Protein AF-A0ABD3FGI0-F1 (afdb_monomer_lite)

Structure (mmCIF, N/CA/C/O backbone):
data_AF-A0ABD3FGI0-F1
#
_entry.id   AF-A0ABD3FGI0-F1
#
loop_
_atom_site.group_PDB
_atom_site.id
_atom_site.type_symbol
_atom_site.label_atom_id
_atom_site.label_alt_id
_atom_site.label_comp_id
_atom_site.label_asym_id
_atom_site.label_entity_id
_atom_site.label_seq_id
_atom_site.pdbx_PDB_ins_code
_atom_site.Cartn_x
_atom_site.Cartn_y
_atom_site.Cartn_z
_atom_site.occupancy
_atom_site.B_iso_or_equiv
_atom_site.auth_seq_id
_atom_site.auth_comp_id
_atom_site.auth_asym_id
_atom_site.auth_atom_id
_atom_site.pdbx_PDB_model_num
ATOM 1 N N . MET A 1 1 ? 52.287 -17.569 -116.907 1.00 49.66 1 MET A N 1
ATOM 2 C CA . MET A 1 1 ? 52.843 -16.664 -117.944 1.00 49.66 1 MET A CA 1
ATOM 3 C C . MET A 1 1 ? 52.564 -15.170 -117.684 1.00 49.66 1 MET A C 1
ATOM 5 O O . MET A 1 1 ? 53.425 -14.360 -117.985 1.00 49.66 1 MET A O 1
ATOM 9 N N . TRP A 1 2 ? 51.460 -14.785 -117.023 1.00 44.62 2 TRP A N 1
ATOM 10 C CA . TRP A 1 2 ? 51.093 -13.375 -116.760 1.00 44.62 2 TRP A CA 1
ATOM 11 C C . TRP A 1 2 ? 51.813 -12.693 -115.567 1.00 44.62 2 TRP A C 1
ATOM 13 O O . TRP A 1 2 ? 51.983 -11.478 -115.550 1.00 44.62 2 TRP A O 1
ATOM 23 N N . SER A 1 3 ? 52.340 -13.458 -114.603 1.00 43.75 3 SER A N 1
ATOM 24 C CA . SER A 1 3 ? 53.062 -12.922 -113.426 1.00 43.75 3 SER A CA 1
ATOM 25 C C . SER A 1 3 ? 54.467 -12.359 -113.745 1.00 43.75 3 SER A C 1
ATOM 27 O O . SER A 1 3 ? 54.930 -11.422 -113.093 1.00 43.75 3 SER A O 1
ATOM 29 N N . ARG A 1 4 ? 55.137 -12.862 -114.799 1.00 45.09 4 ARG A N 1
ATOM 30 C CA . ARG A 1 4 ? 56.431 -12.319 -115.271 1.00 45.09 4 ARG A CA 1
ATOM 31 C C . ARG A 1 4 ? 56.268 -10.999 -116.038 1.00 45.09 4 ARG A C 1
ATOM 33 O O . ARG A 1 4 ? 57.106 -10.117 -115.876 1.00 45.09 4 ARG A O 1
ATOM 40 N N . MET A 1 5 ? 55.176 -10.827 -116.789 1.00 38.50 5 MET A N 1
ATOM 41 C CA . MET A 1 5 ? 54.857 -9.564 -117.472 1.00 38.50 5 MET A CA 1
ATOM 42 C C . MET A 1 5 ? 54.454 -8.455 -116.490 1.00 38.50 5 MET A C 1
ATOM 44 O O . MET A 1 5 ? 54.925 -7.331 -116.629 1.00 38.50 5 MET A O 1
ATOM 48 N N . ALA A 1 6 ? 53.683 -8.766 -115.441 1.00 46.69 6 ALA A N 1
ATOM 49 C CA . ALA A 1 6 ? 53.278 -7.778 -114.437 1.00 46.69 6 ALA A CA 1
ATOM 50 C C . ALA A 1 6 ? 54.461 -7.227 -113.615 1.00 46.69 6 ALA A C 1
ATOM 52 O O . ALA A 1 6 ? 54.538 -6.022 -113.387 1.00 46.69 6 ALA A O 1
ATOM 53 N N . LYS A 1 7 ? 55.435 -8.072 -113.234 1.00 48.38 7 LYS A N 1
ATOM 54 C CA . LYS A 1 7 ? 56.669 -7.610 -112.567 1.00 48.38 7 LYS A CA 1
ATOM 55 C C . LYS A 1 7 ? 57.540 -6.755 -113.490 1.00 48.38 7 LYS A C 1
ATOM 57 O O . LYS A 1 7 ? 58.055 -5.735 -113.044 1.00 48.38 7 LYS A O 1
ATOM 62 N N . HIS A 1 8 ? 57.656 -7.110 -114.772 1.00 42.75 8 HIS A N 1
ATOM 63 C CA . HIS A 1 8 ? 58.380 -6.284 -115.741 1.00 42.75 8 HIS A CA 1
ATOM 64 C C . HIS A 1 8 ? 57.691 -4.931 -115.970 1.00 42.75 8 HIS A C 1
ATOM 66 O O . HIS A 1 8 ? 58.360 -3.904 -115.916 1.00 42.75 8 HIS A O 1
ATOM 72 N N . CYS A 1 9 ? 56.365 -4.896 -116.128 1.00 40.59 9 CYS A N 1
ATOM 73 C CA . CYS A 1 9 ? 55.616 -3.646 -116.274 1.00 40.59 9 CYS A CA 1
ATOM 74 C C . CYS A 1 9 ? 55.633 -2.782 -115.005 1.00 40.59 9 CYS A C 1
ATOM 76 O O . CYS A 1 9 ? 55.700 -1.565 -115.130 1.00 40.59 9 CYS A O 1
ATOM 78 N N . PHE A 1 10 ? 55.617 -3.365 -113.799 1.00 47.41 10 PHE A N 1
ATOM 79 C CA . PHE A 1 10 ? 55.696 -2.608 -112.542 1.00 47.41 10 PHE A CA 1
ATOM 80 C C . PHE A 1 10 ? 57.101 -2.044 -112.300 1.00 47.41 10 PHE A C 1
ATOM 82 O O . PHE A 1 10 ? 57.223 -0.896 -111.895 1.00 47.41 10 PHE A O 1
ATOM 89 N N . ILE A 1 11 ? 58.161 -2.792 -112.631 1.00 52.03 11 ILE A N 1
ATOM 90 C CA . ILE A 1 11 ? 59.548 -2.298 -112.571 1.00 52.03 11 ILE A CA 1
ATOM 91 C C . ILE A 1 11 ? 59.781 -1.200 -113.617 1.00 52.03 11 ILE A C 1
ATOM 93 O O . ILE A 1 11 ? 60.429 -0.203 -113.309 1.00 52.03 11 ILE A O 1
ATOM 97 N N . TRP A 1 12 ? 59.225 -1.332 -114.827 1.00 42.25 12 TRP A N 1
ATOM 98 C CA . TRP A 1 12 ? 59.293 -0.280 -115.845 1.00 42.25 12 TRP A CA 1
ATOM 99 C C . TRP A 1 12 ? 58.439 0.940 -115.489 1.00 42.25 12 TRP A C 1
ATOM 101 O O . TRP A 1 12 ? 58.904 2.055 -115.699 1.00 42.25 12 TRP A O 1
ATOM 111 N N . ARG A 1 13 ? 57.257 0.768 -114.875 1.00 44.34 13 ARG A N 1
ATOM 112 C CA . ARG A 1 13 ? 56.459 1.888 -114.348 1.00 44.34 13 ARG A CA 1
ATOM 113 C C . ARG A 1 13 ? 57.157 2.587 -113.192 1.00 44.34 13 ARG A C 1
ATOM 115 O O . ARG A 1 13 ? 57.237 3.801 -113.251 1.00 44.34 13 ARG A O 1
ATOM 122 N N . LEU A 1 14 ? 57.706 1.861 -112.211 1.00 49.47 14 LEU A N 1
ATOM 123 C CA . LEU A 1 14 ? 58.465 2.465 -111.110 1.00 49.47 14 LEU A CA 1
ATOM 124 C C . LEU A 1 14 ? 59.710 3.182 -111.632 1.00 49.47 14 LEU A C 1
ATOM 126 O O . LEU A 1 14 ? 59.981 4.298 -111.212 1.00 49.47 14 LEU A O 1
ATOM 130 N N . ARG A 1 15 ? 60.457 2.587 -112.571 1.00 50.66 15 ARG A N 1
ATOM 131 C CA . ARG A 1 15 ? 61.616 3.253 -113.180 1.00 50.66 15 ARG A CA 1
ATOM 132 C C . ARG A 1 15 ? 61.193 4.494 -113.956 1.00 50.66 15 ARG A C 1
ATOM 134 O O . ARG A 1 15 ? 61.838 5.518 -113.790 1.00 50.66 15 ARG A O 1
ATOM 141 N N . ALA A 1 16 ? 60.102 4.437 -114.718 1.00 52.25 16 ALA A N 1
ATOM 142 C CA . ALA A 1 16 ? 59.600 5.570 -115.489 1.00 52.25 16 ALA A CA 1
ATOM 143 C C . ALA A 1 16 ? 59.052 6.703 -114.608 1.00 52.25 16 ALA A C 1
ATOM 145 O O . ALA A 1 16 ? 59.376 7.852 -114.873 1.00 52.25 16 ALA A O 1
ATOM 146 N N . THR A 1 17 ? 58.289 6.427 -113.542 1.00 53.62 17 THR A N 1
ATOM 147 C CA . THR A 1 17 ? 57.808 7.482 -112.629 1.00 53.62 17 THR A CA 1
ATOM 148 C C . THR A 1 17 ? 58.920 8.048 -111.758 1.00 53.62 17 THR A C 1
ATOM 150 O O . THR A 1 17 ? 58.949 9.254 -111.537 1.00 53.62 17 THR A O 1
ATOM 153 N N . THR A 1 18 ? 59.875 7.224 -111.318 1.00 54.38 18 THR A N 1
ATOM 154 C CA . THR A 1 18 ? 61.031 7.726 -110.559 1.00 54.38 18 THR A CA 1
ATOM 155 C C . THR A 1 18 ? 61.940 8.571 -111.453 1.00 54.38 18 THR A C 1
ATOM 157 O O . THR A 1 18 ? 62.335 9.652 -111.038 1.00 54.38 18 THR A O 1
ATOM 160 N N . LEU A 1 19 ? 62.197 8.151 -112.702 1.00 54.88 19 LEU A N 1
ATOM 161 C CA . LEU A 1 19 ? 62.928 8.954 -113.694 1.00 54.88 19 LEU A CA 1
ATOM 162 C C . LEU A 1 19 ? 62.173 10.234 -114.058 1.00 54.88 19 LEU A C 1
ATOM 164 O O . LEU A 1 19 ? 62.799 11.277 -114.164 1.00 54.88 19 LEU A O 1
ATOM 168 N N . TYR A 1 20 ? 60.848 10.189 -114.203 1.00 53.47 20 TYR A N 1
ATOM 169 C CA . TYR A 1 20 ? 60.042 11.361 -114.555 1.00 53.47 20 TYR A CA 1
ATOM 170 C C . TYR A 1 20 ? 60.052 12.426 -113.451 1.00 53.47 20 TYR A C 1
ATOM 172 O O . TYR A 1 20 ? 60.269 13.598 -113.735 1.00 53.47 20 TYR A O 1
ATOM 180 N N . VAL A 1 21 ? 59.906 12.026 -112.183 1.00 58.34 21 VAL A N 1
ATOM 181 C CA . VAL A 1 21 ? 60.033 12.948 -111.039 1.00 58.34 21 VAL A CA 1
ATOM 182 C C . VAL A 1 21 ? 61.462 13.499 -110.934 1.00 58.34 21 VAL A C 1
ATOM 184 O O . VAL A 1 21 ? 61.644 14.682 -110.657 1.00 58.34 21 VAL A O 1
ATOM 187 N N . TYR A 1 22 ? 62.472 12.674 -111.225 1.00 57.50 22 TYR A N 1
ATOM 188 C CA . TYR A 1 22 ? 63.879 13.082 -111.249 1.00 57.50 22 TYR A CA 1
ATOM 189 C C . TYR A 1 22 ? 64.158 14.121 -112.349 1.00 57.50 22 TYR A C 1
ATOM 191 O O . TYR A 1 22 ? 64.736 15.170 -112.077 1.00 57.50 22 TYR A O 1
ATOM 199 N N . PHE A 1 23 ? 63.677 13.878 -113.572 1.00 55.03 23 PHE A N 1
ATOM 200 C CA . PHE A 1 23 ? 63.797 14.798 -114.705 1.00 55.03 23 PHE A CA 1
ATOM 201 C C . PHE A 1 23 ? 63.008 16.094 -114.487 1.00 55.03 23 PHE A C 1
ATOM 203 O O . PHE A 1 23 ? 63.536 17.168 -114.763 1.00 55.03 23 PHE A O 1
ATOM 210 N N . SER A 1 24 ? 61.788 16.029 -113.941 1.00 57.25 24 SER A N 1
ATOM 211 C CA . SER A 1 24 ? 61.017 17.233 -113.608 1.00 57.25 24 SER A CA 1
ATOM 212 C C . SER A 1 24 ? 61.714 18.088 -112.552 1.00 57.25 24 SER A C 1
ATOM 214 O O . SER A 1 24 ? 61.773 19.302 -112.726 1.00 57.25 24 SER A O 1
ATOM 216 N N . CYS A 1 25 ? 62.293 17.502 -111.499 1.00 55.97 25 CYS A N 1
ATOM 217 C CA . CYS A 1 25 ? 63.070 18.271 -110.523 1.00 55.97 25 CYS A CA 1
ATOM 218 C C . CYS A 1 25 ? 64.311 18.910 -111.163 1.00 55.97 25 CYS A C 1
ATOM 220 O O . CYS A 1 25 ? 64.548 20.095 -110.967 1.00 55.97 25 CYS A O 1
ATOM 222 N N . LEU A 1 26 ? 65.066 18.179 -111.985 1.00 54.75 26 LEU A N 1
ATOM 223 C CA . LEU A 1 26 ? 66.256 18.724 -112.647 1.00 54.75 26 LEU A CA 1
ATOM 224 C C . LEU A 1 26 ? 65.927 19.905 -113.578 1.00 54.75 26 LEU A C 1
ATOM 226 O O . LEU A 1 26 ? 66.606 20.927 -113.527 1.00 54.75 26 LEU A O 1
ATOM 230 N N . ILE A 1 27 ? 64.850 19.806 -114.364 1.00 58.56 27 ILE A N 1
ATOM 231 C CA . ILE A 1 27 ? 64.400 20.884 -115.262 1.00 58.56 27 ILE A CA 1
ATOM 232 C C . ILE A 1 27 ? 63.911 22.106 -114.469 1.00 58.56 27 ILE A C 1
ATOM 234 O O . ILE A 1 27 ? 64.219 23.239 -114.829 1.00 58.56 27 ILE A O 1
ATOM 238 N N . THR A 1 28 ? 63.186 21.896 -113.366 1.00 55.25 28 THR A N 1
ATOM 239 C CA . THR A 1 28 ? 62.612 22.995 -112.561 1.00 55.25 28 THR A CA 1
ATOM 240 C C . THR A 1 28 ? 63.687 23.829 -111.851 1.00 55.25 28 THR A C 1
ATOM 242 O O . THR A 1 28 ? 63.466 25.001 -111.565 1.00 55.25 28 THR A O 1
ATOM 245 N N . TYR A 1 29 ? 64.868 23.256 -111.609 1.00 51.91 29 TYR A N 1
ATOM 246 C CA . TYR A 1 29 ? 65.989 23.913 -110.928 1.00 51.91 29 TYR A CA 1
ATOM 247 C C . TYR A 1 29 ? 67.151 24.288 -111.868 1.00 51.91 29 TYR A C 1
ATOM 249 O O . TYR A 1 29 ? 68.264 24.531 -111.405 1.00 51.91 29 TYR A O 1
ATOM 257 N N . GLY A 1 30 ? 66.897 24.369 -113.181 1.00 51.66 30 GLY A N 1
ATOM 258 C CA . GLY A 1 30 ? 67.830 24.965 -114.142 1.00 51.66 30 GLY A CA 1
ATOM 259 C C . GLY A 1 30 ? 68.914 24.031 -114.684 1.00 51.66 30 GLY A C 1
ATOM 260 O O . GLY A 1 30 ? 69.912 24.517 -115.213 1.00 51.66 30 GLY A O 1
ATOM 261 N N . ALA A 1 31 ? 68.745 22.707 -114.584 1.00 51.38 31 ALA A N 1
ATOM 262 C CA . ALA A 1 31 ? 69.617 21.784 -115.302 1.00 51.38 31 ALA A CA 1
ATOM 263 C C . ALA A 1 31 ? 69.360 21.906 -116.810 1.00 51.38 31 ALA A C 1
ATOM 265 O O . ALA A 1 31 ? 68.259 21.633 -117.291 1.00 51.38 31 ALA A O 1
ATOM 266 N N . ASP A 1 32 ? 70.385 22.307 -117.555 1.00 47.09 32 ASP A N 1
ATOM 267 C CA . ASP A 1 32 ? 70.320 22.425 -119.006 1.00 47.09 32 ASP A CA 1
ATOM 268 C C . ASP A 1 32 ? 70.359 21.027 -119.647 1.00 47.09 32 ASP A C 1
ATOM 270 O O . ASP A 1 32 ? 71.414 20.435 -119.875 1.00 47.09 32 ASP A O 1
ATOM 274 N N . VAL A 1 33 ? 69.180 20.450 -119.895 1.00 51.62 33 VAL A N 1
ATOM 275 C CA . VAL A 1 33 ? 69.031 19.119 -120.518 1.00 51.62 33 VAL A CA 1
ATOM 276 C C . VAL A 1 33 ? 69.205 19.192 -122.050 1.00 51.62 33 VAL A C 1
ATOM 278 O O . VAL A 1 33 ? 68.863 18.249 -122.758 1.00 51.62 33 VAL A O 1
ATOM 281 N N . THR A 1 34 ? 69.750 20.287 -122.599 1.00 45.72 34 THR A N 1
ATOM 282 C CA . THR A 1 34 ? 69.940 20.458 -124.053 1.00 45.72 34 THR A CA 1
ATOM 283 C C . THR A 1 34 ? 71.362 20.179 -124.560 1.00 45.72 34 THR A C 1
ATOM 285 O O . THR A 1 34 ? 71.670 20.438 -125.724 1.00 45.72 34 THR A O 1
ATOM 288 N N . VAL A 1 35 ? 72.236 19.569 -123.749 1.00 46.94 35 VAL A N 1
ATOM 289 C CA . VAL A 1 35 ? 73.584 19.186 -124.204 1.00 46.94 35 VAL A CA 1
ATOM 290 C C . VAL A 1 35 ? 73.518 17.961 -125.127 1.00 46.94 35 VAL A C 1
ATOM 292 O O . VAL A 1 35 ? 73.264 16.838 -124.693 1.00 46.94 35 VAL A O 1
ATOM 295 N N . ALA A 1 36 ? 73.759 18.190 -126.421 1.00 44.41 36 ALA A N 1
ATOM 296 C CA . ALA A 1 36 ? 73.849 17.158 -127.450 1.00 44.41 36 ALA A CA 1
ATOM 297 C C . ALA A 1 36 ? 74.965 16.136 -127.153 1.00 44.41 36 ALA A C 1
ATOM 299 O O . ALA A 1 36 ? 76.100 16.513 -126.856 1.00 44.41 36 ALA A O 1
ATOM 300 N N . ASP A 1 37 ? 74.634 14.848 -127.294 1.00 43.06 37 ASP A N 1
ATOM 301 C CA . ASP A 1 37 ? 75.518 13.691 -127.117 1.00 43.06 37 ASP A CA 1
ATOM 302 C C . ASP A 1 37 ? 76.744 13.784 -128.042 1.00 43.06 37 ASP A C 1
ATOM 304 O O . ASP A 1 37 ? 76.712 13.440 -129.226 1.00 43.06 37 ASP A O 1
ATOM 308 N N . LYS A 1 38 ? 77.849 14.296 -127.499 1.00 43.78 38 LYS A N 1
ATOM 309 C CA . LYS A 1 38 ? 79.175 14.175 -128.098 1.00 43.78 38 LYS A CA 1
ATOM 310 C C . LYS A 1 38 ? 79.973 13.196 -127.245 1.00 43.78 38 LYS A C 1
ATOM 312 O O . LYS A 1 38 ? 80.533 13.571 -126.222 1.00 43.78 38 LYS A O 1
ATOM 317 N N . LYS A 1 39 ? 80.086 11.963 -127.749 1.00 46.69 39 LYS A N 1
ATOM 318 C CA . LYS A 1 39 ? 80.986 10.890 -127.285 1.00 46.69 39 LYS A CA 1
ATOM 319 C C . LYS A 1 39 ? 80.564 10.136 -126.013 1.00 46.69 39 LYS A C 1
ATOM 321 O O . LYS A 1 39 ? 81.411 9.871 -125.168 1.00 46.69 39 LYS A O 1
ATOM 326 N N . GLY A 1 40 ? 79.309 9.691 -125.912 1.00 52.34 40 GLY A N 1
ATOM 327 C CA . GLY A 1 40 ? 78.952 8.570 -125.024 1.00 52.34 40 GLY A CA 1
ATOM 328 C C . GLY A 1 40 ? 79.028 8.868 -123.522 1.00 52.34 40 GLY A C 1
ATOM 329 O O . GLY A 1 40 ? 79.065 7.941 -122.713 1.00 52.34 40 GLY A O 1
ATOM 330 N N . VAL A 1 41 ? 79.040 10.150 -123.161 1.00 51.22 41 VAL A N 1
ATOM 331 C CA . VAL A 1 41 ? 79.015 10.651 -121.785 1.00 51.22 41 VAL A CA 1
ATOM 332 C C . VAL A 1 41 ? 77.555 10.952 -121.452 1.00 51.22 41 VAL A C 1
ATOM 334 O O . VAL A 1 41 ? 76.931 11.811 -122.075 1.00 51.22 41 VAL A O 1
ATOM 337 N N . ARG A 1 42 ? 76.966 10.198 -120.520 1.00 55.12 42 ARG A N 1
ATOM 338 C CA . ARG A 1 42 ? 75.562 10.377 -120.122 1.00 55.12 42 ARG A CA 1
ATOM 339 C C . ARG A 1 42 ? 75.423 11.729 -119.406 1.00 55.12 42 ARG A C 1
ATOM 341 O O . ARG A 1 42 ? 76.364 12.139 -118.742 1.00 55.12 42 ARG A O 1
ATOM 348 N N . PRO A 1 43 ? 74.268 12.420 -119.438 1.00 53.25 43 PRO A N 1
ATOM 349 C CA . PRO A 1 43 ? 74.080 13.687 -118.710 1.00 53.25 43 PRO A CA 1
ATOM 350 C C . PRO A 1 43 ? 74.449 13.616 -117.214 1.00 53.25 43 PRO A C 1
ATOM 352 O O . PRO A 1 43 ? 74.919 14.590 -116.637 1.00 53.25 43 PRO A O 1
ATOM 355 N N . MET A 1 44 ? 74.317 12.429 -116.611 1.00 53.72 44 MET A N 1
ATOM 356 C CA . MET A 1 44 ? 74.784 12.123 -115.251 1.00 53.72 44 MET A CA 1
ATOM 357 C C . MET A 1 44 ? 76.308 12.233 -115.072 1.00 53.72 44 MET A C 1
ATOM 359 O O . MET A 1 44 ? 76.762 12.567 -113.985 1.00 53.72 44 MET A O 1
ATOM 363 N N . ASP A 1 45 ? 77.087 11.974 -116.121 1.00 54.16 45 ASP A N 1
ATOM 364 C CA . ASP A 1 45 ? 78.552 12.004 -116.125 1.00 54.16 45 ASP A CA 1
ATOM 365 C C . ASP A 1 45 ? 79.101 13.450 -116.256 1.00 54.16 45 ASP A C 1
ATOM 367 O O . ASP A 1 45 ? 80.285 13.684 -116.022 1.00 54.16 45 ASP A O 1
ATOM 371 N N . LEU A 1 46 ? 78.248 14.428 -116.609 1.00 54.88 46 LEU A N 1
ATOM 372 C CA . LEU A 1 46 ? 78.565 15.868 -116.695 1.00 54.88 46 LEU A CA 1
ATOM 373 C C . LEU A 1 46 ? 78.094 16.667 -115.470 1.00 54.88 46 LEU A C 1
ATOM 375 O O . LEU A 1 46 ? 78.573 17.777 -115.225 1.00 54.88 46 LEU A O 1
ATOM 379 N N . MET A 1 47 ? 77.157 16.123 -114.693 1.00 59.16 47 MET A N 1
ATOM 380 C CA . MET A 1 47 ? 76.684 16.756 -113.468 1.00 59.16 47 MET A CA 1
ATOM 381 C C . MET A 1 47 ? 77.730 16.597 -112.367 1.00 59.16 47 MET A C 1
ATOM 383 O O . MET A 1 47 ? 77.865 15.538 -111.756 1.00 59.16 47 MET A O 1
ATOM 387 N N . THR A 1 48 ? 78.471 17.664 -112.069 1.00 62.84 48 THR A N 1
ATOM 388 C CA . THR A 1 48 ? 79.363 17.644 -110.908 1.00 62.84 48 THR A CA 1
ATOM 389 C C . THR A 1 48 ? 78.523 17.651 -109.631 1.00 62.84 48 THR A C 1
ATOM 391 O O . THR A 1 48 ? 77.657 18.509 -109.434 1.00 62.84 48 THR A O 1
ATOM 394 N N . TRP A 1 49 ? 78.775 16.663 -108.764 1.00 63.28 49 TRP A N 1
ATOM 395 C CA . TRP A 1 49 ? 78.069 16.447 -107.495 1.00 63.28 49 TRP A CA 1
ATOM 396 C C . TRP A 1 49 ? 77.871 17.743 -106.704 1.00 63.28 49 TRP A C 1
ATOM 398 O O . TRP A 1 49 ? 76.784 18.001 -106.203 1.00 63.28 49 TRP A O 1
ATOM 408 N N . THR A 1 50 ? 78.901 18.583 -106.643 1.00 69.19 50 THR A N 1
ATOM 409 C CA . THR A 1 50 ? 78.922 19.816 -105.854 1.00 69.19 50 THR A CA 1
ATOM 410 C C . THR A 1 50 ? 78.175 20.992 -106.484 1.00 69.19 50 THR A C 1
ATOM 412 O O . THR A 1 50 ? 77.716 21.847 -105.734 1.00 69.19 50 THR A O 1
ATOM 415 N N . SER A 1 51 ? 78.037 21.061 -107.815 1.00 59.56 51 SER A N 1
ATOM 416 C CA . SER A 1 51 ? 77.468 22.243 -108.489 1.00 59.56 51 SER A CA 1
ATOM 417 C C . SER A 1 51 ? 75.997 22.092 -108.880 1.00 59.56 51 SER A C 1
ATOM 419 O O . SER A 1 51 ? 75.274 23.081 -108.863 1.00 59.56 51 SER A O 1
ATOM 421 N N . VAL A 1 52 ? 75.541 20.871 -109.190 1.00 66.12 52 VAL A N 1
ATOM 422 C CA . VAL A 1 52 ? 74.162 20.631 -109.653 1.00 66.12 52 VAL A CA 1
ATOM 423 C C . VAL A 1 52 ? 73.422 19.659 -108.739 1.00 66.12 52 VAL A C 1
ATOM 425 O O . VAL A 1 52 ? 72.372 19.994 -108.207 1.00 66.12 52 VAL A O 1
ATOM 428 N N . VAL A 1 53 ? 73.964 18.466 -108.475 1.00 65.69 53 VAL A N 1
ATOM 429 C CA . VAL A 1 53 ? 73.217 17.432 -107.728 1.00 65.69 53 VAL A CA 1
ATOM 430 C C . VAL A 1 53 ? 73.019 17.814 -106.256 1.00 65.69 53 VAL A C 1
ATOM 432 O O . VAL A 1 53 ? 71.916 17.694 -105.723 1.00 65.69 53 VAL A O 1
ATOM 435 N N . HIS A 1 54 ? 74.062 18.302 -105.582 1.00 71.06 54 HIS A N 1
ATOM 436 C CA . HIS A 1 54 ? 73.994 18.639 -104.163 1.00 71.06 54 HIS A CA 1
ATOM 437 C C . HIS A 1 54 ? 73.055 19.829 -103.876 1.00 71.06 54 HIS A C 1
ATOM 439 O O . HIS A 1 54 ? 72.150 19.656 -103.057 1.00 71.06 54 HIS A O 1
ATOM 445 N N . PRO A 1 55 ? 73.166 20.996 -104.549 1.00 77.25 55 PRO A N 1
ATOM 446 C CA . PRO A 1 55 ? 72.284 22.135 -104.272 1.00 77.25 55 PRO A CA 1
ATOM 447 C C . PRO A 1 55 ? 70.828 21.887 -104.684 1.00 77.25 55 PRO A C 1
ATOM 449 O O . PRO A 1 55 ? 69.912 22.283 -103.973 1.00 77.25 55 PRO A O 1
ATOM 452 N N . THR A 1 56 ? 70.602 21.210 -105.813 1.00 72.62 56 THR A N 1
ATOM 453 C CA . THR A 1 56 ? 69.257 21.014 -106.371 1.00 72.62 56 THR A CA 1
ATOM 454 C C . THR A 1 56 ? 68.501 19.856 -105.725 1.00 72.62 56 THR A C 1
ATOM 456 O O . THR A 1 56 ? 67.279 19.909 -105.608 1.00 72.62 56 THR A O 1
ATOM 459 N N . MET A 1 57 ? 69.198 18.790 -105.323 1.00 74.31 57 MET A N 1
ATOM 460 C CA . MET A 1 57 ? 68.551 17.580 -104.806 1.00 74.31 57 MET A CA 1
ATOM 461 C C . MET A 1 57 ? 68.850 17.323 -103.337 1.00 74.31 57 MET A C 1
ATOM 463 O O . MET A 1 57 ? 67.927 17.054 -102.571 1.00 74.31 57 MET A O 1
ATOM 467 N N . MET A 1 58 ? 70.119 17.389 -102.927 1.00 79.75 58 MET A N 1
ATOM 468 C CA . MET A 1 58 ? 70.489 17.017 -101.560 1.00 79.75 58 MET A CA 1
ATOM 469 C C . MET A 1 58 ? 70.055 18.061 -100.538 1.00 79.75 58 MET A C 1
ATOM 471 O O . MET A 1 58 ? 69.515 17.665 -99.512 1.00 79.75 58 MET A O 1
ATOM 475 N N . VAL A 1 59 ? 70.215 19.359 -100.821 1.00 81.75 59 VAL A N 1
ATOM 476 C CA . VAL A 1 59 ? 69.822 20.428 -99.884 1.00 81.75 59 VAL A CA 1
ATOM 477 C C . VAL A 1 59 ? 68.311 20.401 -99.584 1.00 81.75 59 VAL A C 1
ATOM 479 O O . VAL A 1 59 ? 67.963 20.267 -98.412 1.00 81.75 59 VAL A O 1
ATOM 482 N N . PRO A 1 60 ? 67.385 20.369 -100.570 1.00 84.62 60 PRO A N 1
ATOM 483 C CA . PRO A 1 60 ? 65.951 20.267 -100.271 1.00 84.62 60 PRO A CA 1
ATOM 484 C C . PRO A 1 60 ? 65.561 18.972 -99.546 1.00 84.62 60 PRO A C 1
ATOM 486 O O . PRO A 1 60 ? 64.622 18.959 -98.749 1.00 84.62 60 PRO A O 1
ATOM 489 N N . LEU A 1 61 ? 66.259 17.862 -99.818 1.00 82.62 61 LEU A N 1
ATOM 490 C CA . LEU A 1 61 ? 66.041 16.606 -99.099 1.00 82.62 61 LEU A CA 1
ATOM 491 C C . LEU A 1 61 ? 66.542 16.689 -97.654 1.00 82.62 61 LEU A C 1
ATOM 493 O O . LEU A 1 61 ? 65.845 16.213 -96.762 1.00 82.62 61 LEU A O 1
ATOM 497 N N . GLN A 1 62 ? 67.700 17.306 -97.412 1.00 87.19 62 GLN A N 1
ATOM 498 C CA . GLN A 1 62 ? 68.240 17.554 -96.074 1.00 87.19 62 GLN A CA 1
ATOM 499 C C . GLN A 1 62 ? 67.314 18.474 -95.270 1.00 87.19 62 GLN A C 1
ATOM 501 O O . GLN A 1 62 ? 66.951 18.118 -94.150 1.00 87.19 62 GLN A O 1
ATOM 506 N N . ASP A 1 63 ? 66.831 19.568 -95.864 1.00 88.88 63 ASP A N 1
ATOM 507 C CA . ASP A 1 63 ? 65.859 20.475 -95.239 1.00 88.88 63 ASP A CA 1
ATOM 508 C C . ASP A 1 63 ? 64.544 19.756 -94.921 1.00 88.88 63 ASP A C 1
ATOM 510 O O . ASP A 1 63 ? 63.983 19.884 -93.831 1.00 88.88 63 ASP A O 1
ATOM 514 N N . LYS A 1 64 ? 64.051 18.926 -95.847 1.00 88.94 64 LYS A N 1
ATOM 515 C CA . LYS A 1 64 ? 62.831 18.142 -95.625 1.00 88.94 64 LYS A CA 1
ATOM 516 C C . LYS A 1 64 ? 63.010 17.097 -94.525 1.00 88.94 64 LYS A C 1
ATOM 518 O O . LYS A 1 64 ? 62.086 16.893 -93.738 1.00 88.94 64 LYS A O 1
ATOM 523 N N . ILE A 1 65 ? 64.171 16.444 -94.452 1.00 91.75 65 ILE A N 1
ATOM 524 C CA . ILE A 1 65 ? 64.511 15.521 -93.362 1.00 91.75 65 ILE A CA 1
ATOM 525 C C . ILE A 1 65 ? 64.549 16.279 -92.032 1.00 91.75 65 ILE A C 1
ATOM 527 O O . ILE A 1 65 ? 63.934 15.817 -91.072 1.00 91.75 65 ILE A O 1
ATOM 531 N N . LEU A 1 66 ? 65.179 17.456 -91.987 1.00 93.44 66 LEU A N 1
ATOM 532 C CA . LEU A 1 66 ? 65.252 18.291 -90.789 1.00 93.44 66 LEU A CA 1
ATOM 533 C C . LEU A 1 66 ? 63.857 18.719 -90.307 1.00 93.44 66 LEU A C 1
ATOM 535 O O . LEU A 1 66 ? 63.527 18.545 -89.135 1.00 93.44 66 LEU A O 1
ATOM 539 N N . HIS A 1 67 ? 62.992 19.200 -91.203 1.00 93.12 67 HIS A N 1
ATOM 540 C CA . HIS A 1 67 ? 61.615 19.566 -90.855 1.00 93.12 67 HIS A CA 1
ATOM 541 C C . HIS A 1 67 ? 60.782 18.373 -90.372 1.00 93.12 67 HIS A C 1
ATOM 543 O O . HIS A 1 67 ? 59.978 18.511 -89.448 1.00 93.12 67 HIS A O 1
ATOM 549 N N . LEU A 1 68 ? 60.960 17.192 -90.973 1.00 93.31 68 LEU A N 1
ATOM 550 C CA . LEU A 1 68 ? 60.291 15.972 -90.515 1.00 93.31 68 LEU A CA 1
ATOM 551 C C . LEU A 1 68 ? 60.781 15.545 -89.128 1.00 93.31 68 LEU A C 1
ATOM 553 O O . LEU A 1 68 ? 59.963 15.142 -88.305 1.00 93.31 68 LEU A O 1
ATOM 557 N N . GLN A 1 69 ? 62.081 15.661 -88.849 1.00 93.25 69 GLN A N 1
ATOM 558 C CA . GLN A 1 69 ? 62.641 15.403 -87.522 1.00 93.25 69 GLN A CA 1
ATOM 559 C C . GLN A 1 69 ? 62.060 16.366 -86.484 1.00 93.25 69 GLN A C 1
ATOM 561 O O . GLN A 1 69 ? 61.493 15.904 -85.500 1.00 93.25 69 GLN A O 1
ATOM 566 N N . GLN A 1 70 ? 62.075 17.675 -86.755 1.00 94.44 70 GLN A N 1
ATOM 567 C CA . GLN A 1 70 ? 61.481 18.687 -85.872 1.00 94.44 70 GLN A CA 1
ATOM 568 C C . GLN A 1 70 ? 59.988 18.433 -85.615 1.00 94.44 70 GLN A C 1
ATOM 570 O O . GLN A 1 70 ? 59.525 18.503 -84.477 1.00 94.44 70 GLN A O 1
ATOM 575 N N . ARG A 1 71 ? 59.220 18.091 -86.658 1.00 94.50 71 ARG A N 1
ATOM 576 C CA . ARG A 1 71 ? 57.795 17.760 -86.518 1.00 94.50 71 ARG A CA 1
ATOM 577 C C . ARG A 1 71 ? 57.578 16.499 -85.681 1.00 94.50 71 ARG A C 1
ATOM 579 O O . ARG A 1 71 ? 56.637 16.465 -84.892 1.00 94.50 71 ARG A O 1
ATOM 586 N N . ASN A 1 72 ? 58.417 15.480 -85.852 1.00 94.56 72 ASN A N 1
ATOM 587 C CA . ASN A 1 72 ? 58.351 14.256 -85.058 1.00 94.56 72 ASN A CA 1
ATOM 588 C C . ASN A 1 72 ? 58.720 14.510 -83.592 1.00 94.56 72 ASN A C 1
ATOM 590 O O . ASN A 1 72 ? 58.056 13.955 -82.722 1.00 94.56 72 ASN A O 1
ATOM 594 N N . GLU A 1 73 ? 59.715 15.355 -83.310 1.00 95.06 73 GLU A N 1
ATOM 595 C CA . GLU A 1 73 ? 60.077 15.772 -81.946 1.00 95.06 73 GLU A CA 1
ATOM 596 C C . GLU A 1 73 ? 58.892 16.470 -81.267 1.00 95.06 73 GLU A C 1
ATOM 598 O O . GLU A 1 73 ? 58.423 16.028 -80.221 1.00 95.06 73 GLU A O 1
ATOM 603 N N . LEU A 1 74 ? 58.298 17.466 -81.935 1.00 96.12 74 LEU A N 1
ATOM 604 C CA . LEU A 1 74 ? 57.122 18.174 -81.425 1.00 96.12 74 LEU A CA 1
ATOM 605 C C . LEU A 1 74 ? 55.925 17.231 -81.226 1.00 96.12 74 LEU A C 1
ATOM 607 O O . LEU A 1 74 ? 55.150 17.370 -80.280 1.00 96.12 74 LEU A O 1
ATOM 611 N N . GLN A 1 75 ? 55.740 16.265 -82.129 1.00 94.81 75 GLN A N 1
ATOM 612 C CA . GLN A 1 75 ? 54.690 15.264 -81.984 1.00 9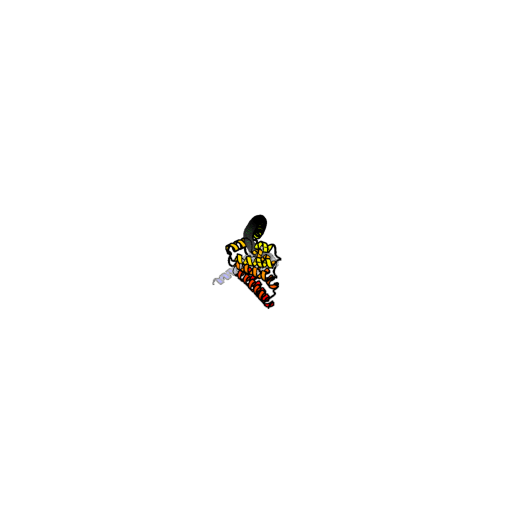4.81 75 GLN A CA 1
ATOM 613 C C . GLN A 1 75 ? 54.958 14.344 -80.788 1.00 94.81 75 GLN A C 1
ATOM 615 O O . GLN A 1 75 ? 54.014 14.047 -80.058 1.00 94.81 75 GLN A O 1
ATOM 620 N N . ARG A 1 76 ? 56.213 13.942 -80.545 1.00 95.12 76 ARG A N 1
ATOM 621 C CA . ARG A 1 76 ? 56.602 13.161 -79.362 1.00 95.12 76 ARG A CA 1
ATOM 622 C C . ARG A 1 76 ? 56.320 13.922 -78.074 1.00 95.12 76 ARG A C 1
ATOM 624 O O . ARG A 1 76 ? 55.667 13.364 -77.195 1.00 95.12 76 ARG A O 1
ATOM 631 N N . GLU A 1 77 ? 56.723 15.188 -77.989 1.00 95.50 77 GLU A N 1
ATOM 632 C CA . GLU A 1 77 ? 56.449 16.049 -76.831 1.00 95.50 77 GLU A CA 1
ATOM 633 C C . GLU A 1 77 ? 54.945 16.156 -76.559 1.00 95.50 77 GLU A C 1
ATOM 635 O O . GLU A 1 77 ? 54.491 15.911 -75.441 1.00 95.50 77 GLU A O 1
ATOM 640 N N . ARG A 1 78 ? 54.143 16.415 -77.602 1.00 95.25 78 ARG A N 1
ATOM 641 C CA . ARG A 1 78 ? 52.677 16.455 -77.486 1.00 95.25 78 ARG A CA 1
ATOM 642 C C . ARG A 1 78 ? 52.098 15.126 -77.014 1.00 95.25 78 ARG A C 1
ATOM 644 O O . ARG A 1 78 ? 51.212 15.126 -76.166 1.00 95.25 78 ARG A O 1
ATOM 651 N N . THR A 1 79 ? 52.580 13.998 -77.537 1.00 95.12 79 THR A N 1
ATOM 652 C CA . THR A 1 79 ? 52.121 12.679 -77.077 1.00 95.12 79 THR A CA 1
ATOM 653 C C . THR A 1 79 ? 52.542 12.383 -75.638 1.00 95.12 79 THR A C 1
ATOM 655 O O . THR A 1 79 ? 51.754 11.789 -74.912 1.00 95.12 79 THR A O 1
ATOM 658 N N . SER A 1 80 ? 53.722 12.835 -75.195 1.00 95.94 80 SER A N 1
ATOM 659 C CA . SER A 1 80 ? 54.156 12.699 -73.796 1.00 95.94 80 SER A CA 1
ATOM 660 C C . SER A 1 80 ? 53.236 13.482 -72.864 1.00 95.94 80 SER A C 1
ATOM 662 O O . SER A 1 80 ? 52.669 12.903 -71.942 1.00 95.94 80 SER A O 1
ATOM 664 N N . ALA A 1 81 ? 52.980 14.757 -73.173 1.00 96.19 81 ALA A N 1
ATOM 665 C CA . ALA A 1 81 ? 52.079 15.599 -72.387 1.00 96.19 81 ALA A CA 1
ATOM 666 C C . ALA A 1 81 ? 50.641 15.047 -72.344 1.00 96.19 81 ALA A C 1
ATOM 668 O O . ALA A 1 81 ? 49.982 15.069 -71.302 1.00 96.19 81 ALA A O 1
ATOM 669 N N . LEU A 1 82 ? 50.141 14.505 -73.463 1.00 96.12 82 LEU A N 1
ATOM 670 C CA . LEU A 1 82 ? 48.842 13.824 -73.499 1.00 96.12 82 LEU A CA 1
ATOM 671 C C . LEU A 1 82 ? 48.826 12.554 -72.635 1.00 96.12 82 LEU A C 1
ATOM 673 O O . LEU A 1 82 ? 47.840 12.298 -71.947 1.00 96.12 82 LEU A O 1
ATOM 677 N N . ASN A 1 83 ? 49.903 11.771 -72.625 1.00 96.31 83 ASN A N 1
ATOM 678 C CA . ASN A 1 83 ? 49.994 10.580 -71.779 1.00 96.31 83 ASN A CA 1
ATOM 679 C C . ASN A 1 83 ? 50.049 10.943 -70.289 1.00 96.31 83 ASN A C 1
ATOM 681 O O . ASN A 1 83 ? 49.361 10.316 -69.486 1.00 96.31 83 ASN A O 1
ATOM 685 N N . GLU A 1 84 ? 50.808 11.976 -69.923 1.00 96.69 84 GLU A N 1
ATOM 686 C CA . GLU A 1 84 ? 50.898 12.480 -68.547 1.00 96.69 84 GLU A CA 1
ATOM 687 C C . GLU A 1 84 ? 49.549 13.010 -68.049 1.00 96.69 84 GLU A C 1
ATOM 689 O O . GLU A 1 84 ? 49.086 12.630 -66.972 1.00 96.69 84 GLU A O 1
ATOM 694 N N . THR A 1 85 ? 48.864 13.828 -68.854 1.00 96.62 85 THR A N 1
ATOM 695 C CA . THR A 1 85 ? 47.517 14.321 -68.516 1.00 96.62 85 THR A CA 1
ATOM 696 C C . THR A 1 85 ? 46.502 13.187 -68.419 1.00 96.62 85 THR A C 1
ATOM 698 O O . THR A 1 85 ? 45.717 13.158 -67.474 1.00 96.62 85 THR A O 1
ATOM 701 N N . THR A 1 86 ? 46.552 12.206 -69.323 1.00 96.69 86 THR A N 1
ATOM 702 C CA . THR A 1 86 ? 45.672 11.029 -69.267 1.00 96.69 86 THR A CA 1
ATOM 703 C C . THR A 1 86 ? 45.920 10.203 -68.003 1.00 96.69 86 THR A C 1
ATOM 705 O O . THR A 1 86 ? 44.968 9.788 -67.341 1.00 96.69 86 THR A O 1
ATOM 708 N N . ALA A 1 87 ? 47.184 9.989 -67.623 1.00 96.56 87 ALA A N 1
ATOM 709 C CA . ALA A 1 87 ? 47.538 9.280 -66.395 1.00 96.56 87 ALA A CA 1
ATOM 710 C C . ALA A 1 87 ? 47.066 10.035 -65.141 1.00 96.56 87 ALA A C 1
ATOM 712 O O . ALA A 1 87 ? 46.513 9.420 -64.229 1.00 96.56 87 ALA A O 1
ATOM 713 N N . SER A 1 88 ? 47.219 11.363 -65.125 1.00 96.81 88 SER A N 1
ATOM 714 C CA . SER A 1 88 ? 46.729 12.229 -64.047 1.00 96.81 88 SER A CA 1
ATOM 715 C C . SER A 1 88 ? 45.204 12.171 -63.912 1.00 96.81 88 SER A C 1
ATOM 717 O O . SER A 1 88 ? 44.689 11.937 -62.820 1.00 96.81 88 SER A O 1
ATOM 719 N N . ILE A 1 89 ? 44.467 12.278 -65.025 1.00 97.00 89 ILE A N 1
ATOM 720 C CA . ILE A 1 89 ? 43.000 12.164 -65.034 1.00 97.00 89 ILE A CA 1
ATOM 721 C C . ILE A 1 89 ? 42.561 10.789 -64.527 1.00 97.00 89 ILE A C 1
ATOM 723 O O . ILE A 1 89 ? 41.673 10.715 -63.683 1.00 97.00 89 ILE A O 1
ATOM 727 N N . LYS A 1 90 ? 43.210 9.708 -64.974 1.00 97.12 90 LYS A N 1
ATOM 728 C CA . LYS A 1 90 ? 42.892 8.345 -64.529 1.00 97.12 90 LYS A CA 1
ATOM 729 C C . LYS A 1 90 ? 43.140 8.149 -63.030 1.00 97.12 90 LYS A C 1
ATOM 731 O O . LYS A 1 90 ? 42.340 7.504 -62.358 1.00 97.12 90 LYS A O 1
ATOM 736 N N . CYS A 1 91 ? 44.226 8.710 -62.499 1.00 96.75 91 CYS A N 1
ATOM 737 C CA . CYS A 1 91 ? 44.503 8.701 -61.062 1.00 96.75 91 CYS A CA 1
ATOM 738 C C . CYS A 1 91 ? 43.418 9.466 -60.287 1.00 96.75 91 CYS A C 1
ATOM 740 O O . CYS A 1 91 ? 42.869 8.960 -59.311 1.00 96.75 91 CYS A O 1
ATOM 742 N N . ASN A 1 92 ? 43.041 10.654 -60.767 1.00 96.50 92 ASN A N 1
ATOM 743 C CA . ASN A 1 92 ? 41.988 11.458 -60.149 1.00 96.50 92 ASN A CA 1
ATOM 744 C C . ASN A 1 92 ? 40.624 10.759 -60.184 1.00 96.50 92 ASN A C 1
ATOM 746 O O . ASN A 1 92 ? 39.912 10.780 -59.186 1.00 96.50 92 ASN A O 1
ATOM 750 N N . GLU A 1 93 ? 40.270 10.101 -61.289 1.00 96.88 93 GLU A N 1
ATOM 751 C CA . GLU A 1 93 ? 39.049 9.298 -61.398 1.00 96.88 93 GLU A CA 1
ATOM 752 C C . GLU A 1 93 ? 39.031 8.169 -60.359 1.00 96.88 93 GLU A C 1
ATOM 754 O O . GLU A 1 93 ? 38.042 7.998 -59.649 1.00 96.88 93 GLU A O 1
ATOM 759 N N . GLN A 1 94 ? 40.140 7.439 -60.205 1.00 96.62 94 GLN A N 1
ATOM 760 C CA . GLN A 1 94 ? 40.259 6.384 -59.194 1.00 96.62 94 GLN A CA 1
ATOM 761 C C . GLN A 1 94 ? 40.128 6.931 -57.768 1.00 96.62 94 GLN A C 1
ATOM 763 O O . GLN A 1 94 ? 39.424 6.337 -56.951 1.00 96.62 94 GLN A O 1
ATOM 768 N N . ASN A 1 95 ? 40.747 8.079 -57.482 1.00 96.56 95 ASN A N 1
ATOM 769 C CA . ASN A 1 95 ? 40.635 8.739 -56.183 1.00 96.56 95 ASN A CA 1
ATOM 770 C C . ASN A 1 95 ? 39.194 9.186 -55.897 1.00 96.56 95 ASN A C 1
ATOM 772 O O . ASN A 1 95 ? 38.692 8.960 -54.798 1.00 96.56 95 ASN A O 1
ATOM 776 N N . LEU A 1 96 ? 38.503 9.760 -56.887 1.00 96.56 96 LEU A N 1
ATOM 777 C CA . LEU A 1 96 ? 37.099 10.158 -56.755 1.00 96.56 96 LEU A CA 1
ATOM 778 C C . LEU A 1 96 ? 36.178 8.953 -56.548 1.00 96.56 96 LEU A C 1
ATOM 780 O O . LEU A 1 96 ? 35.264 9.022 -55.732 1.00 96.56 96 LEU A O 1
ATOM 784 N N . LEU A 1 97 ? 36.421 7.836 -57.239 1.00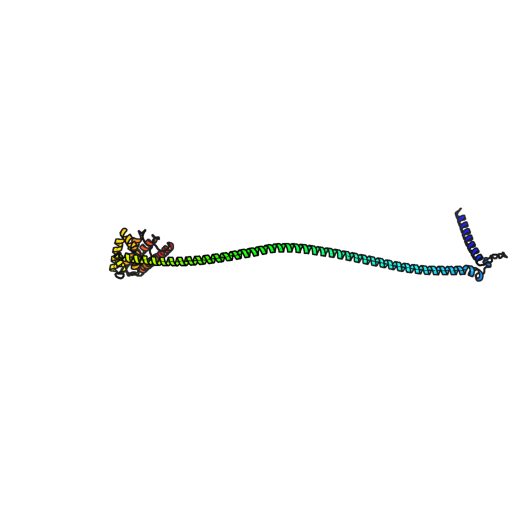 97.19 97 LEU A N 1
ATOM 785 C CA . LEU A 1 97 ? 35.663 6.598 -57.035 1.00 97.19 97 LEU A CA 1
ATOM 786 C C . LEU A 1 97 ? 35.879 6.019 -55.631 1.00 97.19 97 LEU A C 1
ATOM 788 O O . LEU A 1 97 ? 34.918 5.566 -55.007 1.00 97.19 97 LEU A O 1
ATOM 792 N N . ALA A 1 98 ? 37.111 6.057 -55.117 1.00 95.75 98 ALA A N 1
ATOM 793 C CA . ALA A 1 98 ? 37.412 5.630 -53.753 1.00 95.75 98 ALA A CA 1
ATOM 794 C C . ALA A 1 98 ? 36.692 6.511 -52.717 1.00 95.75 98 ALA A C 1
ATOM 796 O O . ALA A 1 98 ? 36.002 5.981 -51.847 1.00 95.75 98 ALA A O 1
ATOM 797 N N . GLN A 1 99 ? 36.764 7.838 -52.871 1.00 97.25 99 GLN A N 1
ATOM 798 C CA . GLN A 1 99 ? 36.059 8.792 -52.006 1.00 97.25 99 GLN A CA 1
ATOM 799 C C . GLN A 1 99 ? 34.537 8.622 -52.071 1.00 97.25 99 GLN A C 1
ATOM 801 O O . GLN A 1 99 ? 33.862 8.649 -51.047 1.00 97.25 99 GLN A O 1
ATOM 806 N N . ALA A 1 100 ? 33.975 8.410 -53.263 1.00 96.38 100 ALA A N 1
ATOM 807 C CA . ALA A 1 100 ? 32.542 8.181 -53.421 1.00 96.38 100 ALA A CA 1
ATOM 808 C C . ALA A 1 100 ? 32.082 6.916 -52.681 1.00 96.38 100 ALA A C 1
ATOM 810 O O . ALA A 1 100 ? 31.005 6.914 -52.083 1.00 96.38 100 ALA A O 1
ATOM 811 N N . LYS A 1 101 ? 32.902 5.856 -52.690 1.00 97.19 101 LYS A N 1
ATOM 812 C CA . LYS A 1 101 ? 32.618 4.617 -51.961 1.00 97.19 101 LYS A CA 1
ATOM 813 C C . LYS A 1 101 ? 32.674 4.820 -50.445 1.00 97.19 101 LYS A C 1
ATOM 815 O O . LYS A 1 101 ? 31.757 4.380 -49.760 1.00 97.19 101 LYS A O 1
ATOM 820 N N . GLU A 1 102 ? 33.690 5.516 -49.942 1.00 96.88 102 GLU A N 1
ATOM 821 C CA . GLU A 1 102 ? 33.815 5.862 -48.517 1.00 96.88 102 GLU A CA 1
ATOM 822 C C . GLU A 1 102 ? 32.599 6.670 -48.038 1.00 96.88 102 GLU A C 1
ATOM 824 O O . GLU A 1 102 ? 31.912 6.273 -47.099 1.00 96.88 102 GLU A O 1
ATOM 829 N N . ILE A 1 103 ? 32.225 7.721 -48.777 1.00 96.81 103 ILE A N 1
ATOM 830 C CA . ILE A 1 103 ? 31.034 8.525 -48.471 1.00 96.81 103 ILE A CA 1
ATOM 831 C C . ILE A 1 103 ? 29.760 7.667 -48.504 1.00 96.81 103 ILE A C 1
ATOM 833 O O . ILE A 1 103 ? 28.853 7.863 -47.694 1.00 96.81 103 ILE A O 1
ATOM 837 N N . GLN A 1 104 ? 29.649 6.717 -49.436 1.00 97.31 104 GLN A N 1
ATOM 838 C CA . GLN A 1 104 ? 28.491 5.826 -49.507 1.00 97.31 104 GLN A CA 1
ATOM 839 C C . GLN A 1 104 ? 28.393 4.908 -48.278 1.00 97.31 104 GLN A C 1
ATOM 841 O O . GLN A 1 104 ? 27.286 4.698 -47.769 1.00 97.31 104 GLN A O 1
ATOM 846 N N . GLU A 1 105 ? 29.520 4.383 -47.801 1.00 97.06 105 GLU A N 1
ATOM 847 C CA . GLU A 1 105 ? 29.601 3.571 -46.584 1.00 97.06 105 GLU A CA 1
ATOM 848 C C . GLU A 1 105 ? 29.233 4.403 -45.345 1.00 97.06 105 GLU A C 1
ATOM 850 O O . GLU A 1 105 ? 28.367 3.990 -44.568 1.00 97.06 105 GLU A O 1
ATOM 855 N N . ASP A 1 106 ? 29.757 5.623 -45.231 1.00 96.44 106 ASP A N 1
ATOM 856 C CA . ASP A 1 106 ? 29.425 6.555 -44.148 1.00 96.44 106 ASP A CA 1
ATOM 857 C C . ASP A 1 106 ? 27.941 6.937 -44.143 1.00 96.44 106 ASP A C 1
ATOM 859 O O . ASP A 1 106 ? 27.280 6.951 -43.099 1.00 96.44 106 ASP A O 1
ATOM 863 N N . VAL A 1 107 ? 27.363 7.204 -45.317 1.00 97.62 107 VAL A N 1
ATOM 864 C CA . VAL A 1 107 ? 25.931 7.501 -45.449 1.00 97.62 107 VAL A CA 1
ATOM 865 C C . VAL A 1 107 ? 25.086 6.292 -45.049 1.00 97.62 107 VAL A C 1
ATOM 867 O O . VAL A 1 107 ? 24.043 6.467 -44.409 1.00 97.62 107 VAL A O 1
ATOM 870 N N . ALA A 1 108 ? 25.506 5.074 -45.399 1.00 96.94 108 ALA A N 1
ATOM 871 C CA . ALA A 1 108 ? 24.824 3.853 -44.984 1.00 96.94 108 ALA A CA 1
ATOM 872 C C . ALA A 1 108 ? 24.889 3.667 -43.458 1.00 96.94 108 ALA A C 1
ATOM 874 O O . ALA A 1 108 ? 23.848 3.442 -42.834 1.00 96.94 108 ALA A O 1
ATOM 875 N N . ALA A 1 109 ? 26.060 3.866 -42.847 1.00 96.69 109 ALA A N 1
ATOM 876 C CA . ALA A 1 109 ? 26.241 3.817 -41.398 1.00 96.69 109 ALA A CA 1
ATOM 877 C C . ALA A 1 109 ? 25.386 4.876 -40.678 1.00 96.69 109 ALA A C 1
ATOM 879 O O . ALA A 1 109 ? 24.647 4.559 -39.746 1.00 96.69 109 ALA A O 1
ATOM 880 N N . ALA A 1 110 ? 25.379 6.120 -41.167 1.00 95.56 110 ALA A N 1
ATOM 881 C CA . ALA A 1 110 ? 24.562 7.198 -40.612 1.00 95.56 110 ALA A CA 1
ATOM 882 C C . ALA A 1 110 ? 23.051 6.952 -40.774 1.00 95.56 110 ALA A C 1
ATOM 884 O O . ALA A 1 110 ? 22.243 7.417 -39.965 1.00 95.56 110 ALA A O 1
ATOM 885 N N . ARG A 1 111 ? 22.620 6.252 -41.832 1.00 97.19 111 ARG A N 1
ATOM 886 C CA . ARG A 1 111 ? 21.218 5.821 -41.990 1.00 97.19 111 ARG A CA 1
ATOM 887 C C . ARG A 1 111 ? 20.860 4.717 -40.999 1.00 97.19 111 ARG A C 1
ATOM 889 O O . ARG A 1 111 ? 19.808 4.820 -40.373 1.00 97.19 111 ARG A O 1
ATOM 896 N N . ALA A 1 112 ? 21.728 3.723 -40.820 1.00 96.94 112 ALA A N 1
ATOM 897 C CA . ALA A 1 112 ? 21.526 2.651 -39.848 1.00 96.94 112 ALA A CA 1
ATOM 898 C C . ALA A 1 112 ? 21.457 3.197 -38.412 1.00 96.94 112 ALA A C 1
ATOM 900 O O . ALA A 1 112 ? 20.516 2.893 -37.684 1.00 96.94 112 ALA A O 1
ATOM 901 N N . PHE A 1 113 ? 22.379 4.091 -38.042 1.00 96.50 113 PHE A N 1
ATOM 902 C CA . PHE A 1 113 ? 22.368 4.756 -36.740 1.00 96.50 113 PHE A CA 1
ATOM 903 C C . PHE A 1 113 ? 21.072 5.544 -36.501 1.00 96.50 113 PHE A C 1
ATOM 905 O O . PHE A 1 113 ? 20.445 5.408 -35.455 1.00 96.50 113 PHE A O 1
ATOM 912 N N . ARG A 1 114 ? 20.618 6.328 -37.489 1.00 97.25 114 ARG A N 1
ATOM 913 C CA . ARG A 1 114 ? 19.345 7.062 -37.382 1.00 97.25 114 ARG A CA 1
ATOM 914 C C . ARG A 1 114 ? 18.142 6.136 -37.215 1.00 97.25 114 ARG A C 1
ATOM 916 O O . ARG A 1 114 ? 17.235 6.474 -36.461 1.00 97.25 114 ARG A O 1
ATOM 923 N N . ALA A 1 115 ? 18.120 4.993 -37.899 1.00 97.12 115 ALA A N 1
ATOM 924 C CA . ALA A 1 115 ? 17.052 4.009 -37.745 1.00 97.12 115 ALA A CA 1
ATOM 925 C C . ALA A 1 115 ? 17.017 3.432 -36.320 1.00 97.12 115 ALA A C 1
ATOM 927 O O . ALA A 1 115 ? 15.946 3.376 -35.720 1.00 97.12 115 ALA A O 1
ATOM 928 N N . GLU A 1 116 ? 18.180 3.092 -35.759 1.00 97.44 116 GLU A N 1
ATOM 929 C CA . GLU A 1 116 ? 18.294 2.603 -34.381 1.00 97.44 116 GLU A CA 1
ATOM 930 C C . GLU A 1 116 ? 17.843 3.660 -33.362 1.00 97.44 116 GLU A C 1
ATOM 932 O O . GLU A 1 116 ? 17.022 3.372 -32.495 1.00 97.44 116 GLU A O 1
ATOM 937 N N . VAL A 1 117 ? 18.297 4.911 -33.500 1.00 97.56 117 VAL A N 1
ATOM 938 C CA . VAL A 1 117 ? 17.877 6.009 -32.611 1.00 97.56 117 VAL A CA 1
ATOM 939 C C . VAL A 1 117 ? 16.365 6.233 -32.678 1.00 97.56 117 VAL A C 1
ATOM 941 O O . VAL A 1 117 ? 15.721 6.384 -31.642 1.00 97.56 117 VAL A O 1
ATOM 944 N N . ASN A 1 118 ? 15.769 6.212 -33.873 1.00 97.50 118 ASN A N 1
ATOM 945 C CA . ASN A 1 118 ? 14.320 6.352 -34.024 1.00 97.50 118 ASN A CA 1
ATOM 946 C C . ASN A 1 118 ? 13.557 5.203 -33.355 1.00 97.50 118 ASN A C 1
ATOM 948 O O . ASN A 1 118 ? 12.525 5.434 -32.725 1.00 97.50 118 ASN A O 1
ATOM 952 N N . GLU A 1 119 ? 14.068 3.977 -33.449 1.00 96.50 119 GLU A N 1
ATOM 953 C CA . GLU A 1 119 ? 13.468 2.826 -32.779 1.00 96.50 119 GLU A CA 1
ATOM 954 C C . GLU A 1 119 ? 13.601 2.927 -31.251 1.00 96.50 119 GLU A C 1
ATOM 956 O O . GLU A 1 119 ? 12.648 2.630 -30.530 1.00 96.50 119 GLU A O 1
ATOM 961 N N . GLN A 1 120 ? 14.726 3.427 -30.734 1.00 95.19 120 GLN A N 1
ATOM 962 C CA . GLN A 1 120 ? 14.890 3.704 -29.303 1.00 95.19 120 GLN A CA 1
ATOM 963 C C . GLN A 1 120 ? 13.935 4.795 -28.809 1.00 95.19 120 GLN A C 1
ATOM 965 O O . GLN A 1 120 ? 13.305 4.628 -27.763 1.00 95.19 120 GLN A O 1
ATOM 970 N N . ILE A 1 121 ? 13.763 5.877 -29.576 1.00 95.75 121 ILE A N 1
ATOM 971 C CA . ILE A 1 121 ? 12.779 6.927 -29.281 1.00 95.75 121 ILE A CA 1
ATOM 972 C C . ILE A 1 121 ? 11.373 6.326 -29.235 1.00 95.75 121 ILE A C 1
ATOM 974 O O . ILE A 1 121 ? 10.642 6.562 -28.275 1.00 95.75 121 ILE A O 1
ATOM 978 N N . ARG A 1 122 ? 11.005 5.502 -30.224 1.00 97.56 122 ARG A N 1
ATOM 979 C CA . ARG A 1 122 ? 9.695 4.843 -30.273 1.00 97.56 122 ARG A CA 1
ATOM 980 C C . ARG A 1 122 ? 9.468 3.945 -29.054 1.00 97.56 122 ARG A C 1
ATOM 982 O O . ARG A 1 122 ? 8.411 4.021 -28.435 1.00 97.56 122 ARG A O 1
ATOM 989 N N . ARG A 1 123 ? 10.452 3.120 -28.674 1.00 95.94 123 ARG A N 1
ATOM 990 C CA . ARG A 1 123 ? 10.375 2.270 -27.469 1.00 95.94 123 ARG A CA 1
ATOM 991 C C . ARG A 1 123 ? 10.207 3.104 -26.200 1.00 95.94 123 ARG A C 1
ATOM 993 O O . ARG A 1 123 ? 9.344 2.794 -25.388 1.00 95.94 123 ARG A O 1
ATOM 1000 N N . SER A 1 124 ? 10.975 4.184 -26.064 1.00 94.81 124 SER A N 1
ATOM 1001 C CA . SER A 1 124 ? 10.861 5.118 -24.939 1.00 94.81 124 SER A CA 1
ATOM 1002 C C . SER A 1 124 ? 9.476 5.772 -24.871 1.00 94.81 124 SER A C 1
ATOM 1004 O O . SER A 1 124 ? 8.876 5.837 -23.804 1.00 94.81 124 SER A O 1
ATOM 1006 N N . GLN A 1 125 ? 8.909 6.185 -26.009 1.00 96.00 125 GLN A N 1
ATOM 1007 C CA . GLN A 1 125 ? 7.555 6.745 -26.072 1.00 96.00 125 GLN A CA 1
ATOM 1008 C C . GLN A 1 125 ? 6.478 5.743 -25.642 1.00 96.00 125 GLN A C 1
ATOM 1010 O O . GLN A 1 125 ? 5.564 6.128 -24.917 1.00 96.00 125 GLN A O 1
ATOM 1015 N N . VAL A 1 126 ? 6.591 4.474 -26.051 1.00 97.25 126 VAL A N 1
ATOM 1016 C CA . VAL A 1 126 ? 5.666 3.411 -25.620 1.00 97.25 126 VAL A CA 1
ATOM 1017 C C . VAL A 1 126 ? 5.738 3.221 -24.107 1.00 97.25 126 VAL A C 1
ATOM 1019 O O . VAL A 1 126 ? 4.710 3.296 -23.443 1.00 97.25 126 VAL A O 1
ATOM 1022 N N . VAL A 1 127 ? 6.945 3.079 -23.553 1.00 95.62 127 VAL A N 1
ATOM 1023 C CA . VAL A 1 127 ? 7.138 2.927 -22.102 1.00 95.62 127 VAL A CA 1
ATOM 1024 C C . VAL A 1 127 ? 6.618 4.149 -21.342 1.00 95.62 127 VAL A C 1
ATOM 1026 O O . VAL A 1 127 ? 5.933 3.999 -20.337 1.00 95.62 127 VAL A O 1
ATOM 1029 N N . ASN A 1 128 ? 6.875 5.366 -21.828 1.00 94.94 128 ASN A N 1
ATOM 1030 C CA . ASN A 1 128 ? 6.356 6.587 -21.208 1.00 94.94 128 ASN A CA 1
ATOM 1031 C C . ASN A 1 128 ? 4.824 6.644 -21.236 1.00 94.94 128 ASN A C 1
ATOM 1033 O O . ASN A 1 128 ? 4.215 7.104 -20.273 1.00 94.94 128 ASN A O 1
ATOM 1037 N N . HIS A 1 129 ? 4.197 6.178 -22.318 1.00 95.12 129 HIS A N 1
ATOM 1038 C CA . HIS A 1 129 ? 2.743 6.103 -22.404 1.00 95.12 129 HIS A CA 1
ATOM 1039 C C . HIS A 1 129 ? 2.177 5.074 -21.416 1.00 95.12 129 HIS A C 1
ATOM 1041 O O . HIS A 1 129 ? 1.260 5.394 -20.663 1.00 95.12 129 HIS A O 1
ATOM 1047 N N . GLU A 1 130 ? 2.763 3.877 -21.354 1.00 95.94 130 GLU A N 1
ATOM 1048 C CA . GLU A 1 130 ? 2.389 2.840 -20.385 1.00 95.94 130 GLU A CA 1
ATOM 1049 C C . GLU A 1 130 ? 2.537 3.345 -18.943 1.00 95.94 130 GLU A C 1
ATOM 1051 O O . GLU A 1 130 ? 1.593 3.250 -18.155 1.00 95.94 130 GLU A O 1
ATOM 1056 N N . LEU A 1 131 ? 3.667 3.981 -18.615 1.00 95.06 131 LEU A N 1
ATOM 1057 C CA . LEU A 1 131 ? 3.893 4.602 -17.310 1.00 95.06 131 LEU A CA 1
ATOM 1058 C C . LEU A 1 131 ? 2.839 5.667 -17.000 1.00 95.06 131 LEU A C 1
ATOM 1060 O O . LEU A 1 131 ? 2.255 5.625 -15.923 1.00 95.06 131 LEU A O 1
ATOM 1064 N N . ALA A 1 132 ? 2.534 6.568 -17.938 1.00 94.19 132 ALA A N 1
ATOM 1065 C CA . ALA A 1 132 ? 1.518 7.599 -17.737 1.00 94.19 132 ALA A CA 1
ATOM 1066 C C . ALA A 1 132 ? 0.133 6.998 -17.444 1.00 94.19 132 ALA A C 1
ATOM 1068 O O . ALA A 1 132 ? -0.537 7.428 -16.505 1.00 94.19 132 ALA A O 1
ATOM 1069 N N . THR A 1 133 ? -0.276 5.966 -18.192 1.00 94.75 133 THR A N 1
ATOM 1070 C CA . THR A 1 133 ? -1.554 5.274 -17.944 1.00 94.75 133 THR A CA 1
ATOM 1071 C C . THR A 1 133 ? -1.575 4.563 -16.590 1.00 94.75 133 THR A C 1
ATOM 1073 O O . THR A 1 133 ? -2.578 4.624 -15.876 1.00 94.75 133 THR A O 1
ATOM 1076 N N . SER A 1 134 ? -0.459 3.943 -16.191 1.00 93.25 134 SER A N 1
ATOM 1077 C CA . SER A 1 134 ? -0.320 3.319 -14.874 1.00 93.25 134 SER A CA 1
ATOM 1078 C C . SER A 1 134 ? -0.382 4.357 -13.755 1.00 93.25 134 SER A C 1
ATOM 1080 O O . SER A 1 134 ? -1.069 4.136 -12.761 1.00 93.25 134 SER A O 1
ATOM 1082 N N . THR A 1 135 ? 0.298 5.495 -13.904 1.00 92.94 135 THR A N 1
ATOM 1083 C CA . THR A 1 135 ? 0.260 6.592 -12.931 1.00 92.94 135 THR A CA 1
ATOM 1084 C C . THR A 1 135 ? -1.155 7.144 -12.780 1.00 92.94 135 THR A C 1
ATOM 1086 O O . THR A 1 135 ? -1.609 7.324 -11.656 1.00 92.94 135 THR A O 1
ATOM 1089 N N . GLU A 1 136 ? -1.894 7.346 -13.875 1.00 94.38 136 GLU A N 1
ATOM 1090 C CA . GLU A 1 136 ? -3.287 7.807 -13.810 1.00 94.38 136 GLU A CA 1
ATOM 1091 C C . GLU A 1 136 ? -4.200 6.798 -13.087 1.00 94.38 136 GLU A C 1
ATOM 1093 O O . GLU A 1 136 ? -5.085 7.182 -12.316 1.00 94.38 136 GLU A O 1
ATOM 1098 N N . ALA A 1 137 ? -3.990 5.498 -13.311 1.00 94.50 137 ALA A N 1
ATOM 1099 C CA . ALA A 1 137 ? -4.742 4.449 -12.631 1.00 94.50 137 ALA A CA 1
ATOM 1100 C C . ALA A 1 137 ? -4.458 4.415 -11.119 1.00 94.50 137 ALA A C 1
ATOM 1102 O O . ALA A 1 137 ? -5.396 4.312 -10.324 1.00 94.50 137 ALA A O 1
ATOM 1103 N N . GLU A 1 138 ? -3.192 4.532 -10.712 1.00 92.88 138 GLU A N 1
ATOM 1104 C CA . GLU A 1 138 ? -2.810 4.593 -9.296 1.00 92.88 138 GLU A CA 1
ATOM 1105 C C . GLU A 1 138 ? -3.293 5.885 -8.620 1.00 92.88 138 GLU A C 1
ATOM 1107 O O . GLU A 1 138 ? -3.799 5.835 -7.501 1.00 92.88 138 GLU A O 1
ATOM 1112 N N . GLU A 1 139 ? -3.261 7.026 -9.312 1.00 94.94 139 GLU A N 1
ATOM 1113 C CA . GLU A 1 139 ? -3.785 8.297 -8.796 1.00 94.94 139 GLU A CA 1
ATOM 1114 C C . GLU A 1 139 ? -5.289 8.200 -8.481 1.00 94.94 139 GLU A C 1
ATOM 1116 O O . GLU A 1 139 ? -5.749 8.640 -7.425 1.00 94.94 139 GLU A O 1
ATOM 1121 N N . LYS A 1 140 ? -6.072 7.531 -9.340 1.00 93.56 140 LYS A N 1
ATOM 1122 C CA . LYS A 1 140 ? -7.498 7.261 -9.071 1.00 93.56 140 LYS A CA 1
ATOM 1123 C C . LYS A 1 140 ? -7.697 6.396 -7.823 1.00 93.56 140 LYS A C 1
ATOM 1125 O O . LYS A 1 140 ? -8.627 6.655 -7.054 1.00 93.56 140 LYS A O 1
ATOM 1130 N N . LYS A 1 141 ? -6.836 5.394 -7.596 1.00 92.75 141 LYS A N 1
ATOM 1131 C CA . LYS A 1 141 ? -6.874 4.561 -6.379 1.00 92.75 141 LYS A CA 1
ATOM 1132 C C . LYS A 1 141 ? -6.529 5.382 -5.138 1.00 92.75 141 LYS A C 1
ATOM 1134 O O . LYS A 1 141 ? -7.250 5.295 -4.148 1.00 92.75 141 LYS A O 1
ATOM 1139 N N . LEU A 1 142 ? -5.494 6.219 -5.196 1.00 93.81 142 LEU A N 1
ATOM 1140 C CA . LEU A 1 142 ? -5.114 7.102 -4.089 1.00 93.81 142 LEU A CA 1
ATOM 1141 C C . LEU A 1 142 ? -6.231 8.086 -3.735 1.00 93.81 142 LEU A C 1
ATOM 1143 O O . LEU A 1 142 ? -6.571 8.223 -2.561 1.00 93.81 142 LEU A O 1
ATOM 1147 N N . GLN A 1 143 ? -6.868 8.705 -4.730 1.00 93.50 143 GLN A N 1
ATOM 1148 C CA . GLN A 1 143 ? -8.020 9.579 -4.498 1.00 93.50 143 GLN A CA 1
ATOM 1149 C C . GLN A 1 143 ? -9.193 8.839 -3.851 1.00 93.50 143 GLN A C 1
ATOM 1151 O O . GLN A 1 143 ? -9.881 9.399 -2.997 1.00 93.50 143 GLN A O 1
ATOM 1156 N N . TRP A 1 144 ? -9.445 7.586 -4.242 1.00 96.50 144 TRP A N 1
ATOM 1157 C CA . TRP A 1 144 ? -10.456 6.761 -3.583 1.00 96.50 144 TRP A CA 1
ATOM 1158 C C . TRP A 1 144 ? -10.098 6.506 -2.114 1.00 96.50 144 TRP A C 1
ATOM 1160 O O . TRP A 1 144 ? -10.933 6.764 -1.249 1.00 96.50 144 TRP A O 1
ATOM 1170 N N . ILE A 1 145 ? -8.853 6.109 -1.822 1.00 93.81 145 ILE A N 1
ATOM 1171 C CA . ILE A 1 145 ? -8.376 5.894 -0.446 1.00 93.81 145 ILE A CA 1
ATOM 1172 C C . ILE A 1 145 ? -8.525 7.174 0.381 1.00 93.81 145 ILE A C 1
ATOM 1174 O O . ILE A 1 145 ? -9.041 7.125 1.490 1.00 93.81 145 ILE A O 1
ATOM 1178 N N . GLN A 1 146 ? -8.130 8.333 -0.149 1.00 93.19 146 GLN A N 1
ATOM 1179 C CA . GLN A 1 146 ? -8.253 9.612 0.558 1.00 93.19 146 GLN A CA 1
ATOM 1180 C C . GLN A 1 146 ? -9.710 9.965 0.884 1.00 93.19 146 GLN A C 1
ATOM 1182 O O . GLN A 1 146 ? -10.001 10.392 2.003 1.00 93.19 146 GLN A O 1
ATOM 1187 N N . ARG A 1 147 ? -10.639 9.758 -0.061 1.00 94.81 147 ARG A N 1
ATOM 1188 C CA . ARG A 1 147 ? -12.078 9.955 0.188 1.00 94.81 147 ARG A CA 1
ATOM 1189 C C . ARG A 1 147 ? -12.595 8.994 1.253 1.00 94.81 147 ARG A C 1
ATOM 1191 O O . ARG A 1 147 ? -13.358 9.409 2.121 1.00 94.81 147 ARG A O 1
ATOM 1198 N N . GLU A 1 148 ? -12.164 7.739 1.208 1.00 94.88 148 GLU A N 1
ATOM 1199 C CA . GLU A 1 148 ? -12.571 6.721 2.172 1.00 94.88 148 GLU A CA 1
ATOM 1200 C C . GLU A 1 148 ? -12.030 7.017 3.576 1.00 94.88 148 GLU A C 1
ATOM 1202 O O . GLU A 1 148 ? -12.768 6.934 4.555 1.00 94.88 148 GLU A O 1
ATOM 1207 N N . VAL A 1 149 ? -10.781 7.476 3.684 1.00 93.62 149 VAL A N 1
ATOM 1208 C CA . VAL A 1 149 ? -10.194 7.950 4.945 1.00 93.62 149 VAL A CA 1
ATOM 1209 C C . VAL A 1 149 ? -10.976 9.143 5.494 1.00 93.62 149 VAL A C 1
ATOM 1211 O O . VAL A 1 149 ? -11.311 9.147 6.676 1.00 93.62 149 VAL A O 1
ATOM 1214 N N . ALA A 1 150 ? -11.330 10.128 4.663 1.00 91.56 150 ALA A N 1
ATOM 1215 C CA . ALA A 1 150 ? -12.148 11.260 5.103 1.00 91.56 150 ALA A CA 1
ATOM 1216 C C . ALA A 1 150 ? -13.543 10.814 5.591 1.00 91.56 150 ALA A C 1
ATOM 1218 O O . ALA A 1 150 ? -14.034 11.296 6.617 1.00 91.56 150 ALA A O 1
ATOM 1219 N N . ARG A 1 151 ? -14.161 9.845 4.899 1.00 94.31 151 ARG A N 1
ATOM 1220 C CA . ARG A 1 151 ? -15.446 9.243 5.287 1.00 94.31 151 ARG A CA 1
ATOM 1221 C C . ARG A 1 151 ? -15.347 8.557 6.650 1.00 94.31 151 ARG A C 1
ATOM 1223 O O . ARG A 1 151 ? -16.168 8.831 7.523 1.00 94.31 151 ARG A O 1
ATOM 1230 N N . LEU A 1 152 ? -14.334 7.712 6.845 1.00 91.00 152 LEU A N 1
ATOM 1231 C CA . LEU A 1 152 ? -14.086 7.012 8.107 1.00 91.00 152 LEU A CA 1
ATOM 1232 C C . LEU A 1 152 ? -13.773 7.983 9.246 1.00 91.00 152 LEU A C 1
ATOM 1234 O O . LEU A 1 152 ? -14.286 7.806 10.344 1.00 91.00 152 LEU A O 1
ATOM 1238 N N . HIS A 1 153 ? -12.997 9.037 8.992 1.00 91.88 153 HIS A N 1
ATOM 1239 C CA . HIS A 1 153 ? -12.704 10.052 10.002 1.00 91.88 153 HIS A CA 1
ATOM 1240 C C . HIS A 1 153 ? -13.974 10.778 10.467 1.00 91.88 153 HIS A C 1
ATOM 1242 O O . HIS A 1 153 ? -14.176 10.972 11.663 1.00 91.88 153 HIS A O 1
ATOM 1248 N N . THR A 1 154 ? -14.877 11.096 9.533 1.00 89.00 154 THR A N 1
ATOM 1249 C CA . THR A 1 154 ? -16.188 11.680 9.861 1.00 89.00 154 THR A CA 1
ATOM 1250 C C . THR A 1 154 ? -17.039 10.712 10.689 1.00 89.00 154 THR A C 1
ATOM 1252 O O . THR A 1 154 ? -17.635 11.124 11.680 1.00 89.00 154 THR A O 1
ATOM 1255 N N . GLN A 1 155 ? -17.061 9.422 10.326 1.00 87.50 155 GLN A N 1
ATOM 1256 C CA . GLN A 1 155 ? -17.778 8.392 11.090 1.00 87.50 155 GLN A CA 1
ATOM 1257 C C . GLN A 1 155 ? -17.204 8.183 12.493 1.00 87.50 155 GLN A C 1
ATOM 1259 O O . GLN A 1 155 ? -17.959 7.984 13.442 1.00 87.50 155 GLN A O 1
ATOM 1264 N N . ASN A 1 156 ? -15.882 8.249 12.641 1.00 86.25 156 ASN A N 1
ATOM 1265 C CA . ASN A 1 156 ? -15.247 8.139 13.946 1.00 86.25 156 ASN A CA 1
ATOM 1266 C C . ASN A 1 156 ? -15.607 9.340 14.825 1.00 86.25 156 ASN A C 1
ATOM 1268 O O . ASN A 1 156 ? -16.001 9.154 15.967 1.00 86.25 156 ASN A O 1
ATOM 1272 N N . GLY A 1 157 ? -15.599 10.553 14.259 1.00 85.19 157 GLY A N 1
ATOM 1273 C CA . GLY A 1 157 ? -16.063 11.748 14.963 1.00 85.19 157 GLY A CA 1
ATOM 1274 C C . GLY A 1 157 ? -17.516 11.641 15.438 1.00 85.19 157 GLY A C 1
ATOM 1275 O O . GLY A 1 157 ? -17.823 12.061 16.549 1.00 85.19 157 GLY A O 1
ATOM 1276 N N . THR A 1 158 ? -18.414 11.039 14.648 1.00 84.00 158 THR A N 1
ATOM 1277 C CA . THR A 1 158 ? -19.796 10.785 15.098 1.00 84.00 158 THR A CA 1
ATOM 1278 C C . THR A 1 158 ? -19.877 9.706 16.177 1.00 84.00 158 THR A C 1
ATOM 1280 O O . THR A 1 158 ? -20.621 9.874 17.138 1.00 84.00 158 THR A O 1
ATOM 1283 N N . ALA A 1 159 ? -19.084 8.636 16.065 1.00 81.69 159 ALA A N 1
ATOM 1284 C CA . ALA A 1 159 ? -19.043 7.572 17.066 1.00 81.69 159 ALA A CA 1
ATOM 1285 C C . ALA A 1 159 ? -18.501 8.076 18.415 1.00 81.69 159 ALA A C 1
ATOM 1287 O O . ALA A 1 159 ? -19.045 7.732 19.460 1.00 81.69 159 ALA A O 1
ATOM 1288 N N . ASP A 1 160 ? -17.490 8.948 18.404 1.00 85.12 160 ASP A N 1
ATOM 1289 C CA . ASP A 1 160 ? -16.941 9.562 19.618 1.00 85.12 160 ASP A CA 1
ATOM 1290 C C . ASP A 1 160 ? -17.998 10.418 20.347 1.00 85.12 160 ASP A C 1
ATOM 1292 O O . ASP A 1 160 ? -18.076 10.405 21.578 1.00 85.12 160 ASP A O 1
ATOM 1296 N N . VAL A 1 161 ? -18.867 11.112 19.599 1.00 85.44 161 VAL A N 1
ATOM 1297 C CA . VAL A 1 161 ? -19.996 11.875 20.164 1.00 85.44 161 VAL A CA 1
ATOM 1298 C C . VAL A 1 161 ? -21.054 10.947 20.771 1.00 85.44 161 VAL A C 1
ATOM 1300 O O . VAL A 1 161 ? -21.550 11.222 21.864 1.00 85.44 161 VAL A O 1
ATOM 1303 N N . GLU A 1 162 ? -21.383 9.836 20.110 1.00 83.81 162 GLU A N 1
ATOM 1304 C CA . GLU A 1 162 ? -22.322 8.837 20.641 1.00 83.81 162 GLU A CA 1
ATOM 1305 C C . GLU A 1 162 ? -21.790 8.169 21.915 1.00 83.81 162 GLU A C 1
ATOM 1307 O O . GLU A 1 162 ? -22.532 8.000 22.884 1.00 83.81 162 GLU A O 1
ATOM 1312 N N . VAL A 1 163 ? -20.494 7.846 21.959 1.00 83.44 163 VAL A N 1
ATOM 1313 C CA . VAL A 1 163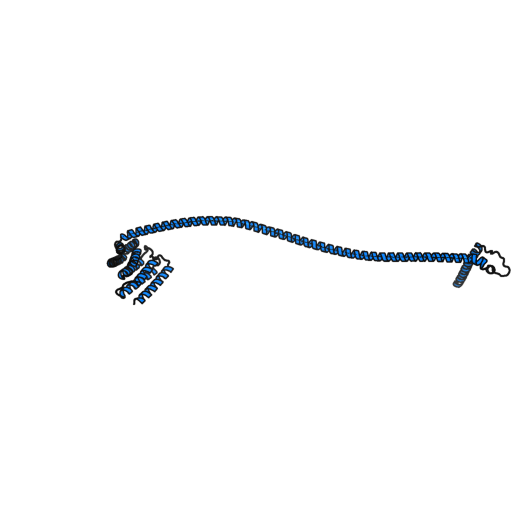 ? -19.841 7.301 23.158 1.00 83.44 163 VAL A CA 1
ATOM 1314 C C . VAL A 1 163 ? -19.886 8.309 24.304 1.00 83.44 163 VAL A C 1
ATOM 1316 O O . VAL A 1 163 ? -20.235 7.930 25.421 1.00 83.44 163 VAL A O 1
ATOM 1319 N N . ALA A 1 164 ? -19.597 9.588 24.050 1.00 85.88 164 ALA A N 1
ATOM 1320 C CA . ALA A 1 164 ? -19.696 10.629 25.072 1.00 85.88 164 ALA A CA 1
ATOM 1321 C C . ALA A 1 164 ? -21.128 10.760 25.627 1.00 85.88 164 ALA A C 1
ATOM 1323 O O . ALA A 1 164 ? -21.312 10.839 26.842 1.00 85.88 164 ALA A O 1
ATOM 1324 N N . HIS A 1 165 ? -22.141 10.703 24.757 1.00 87.31 165 HIS A N 1
ATOM 1325 C CA . HIS A 1 165 ? -23.547 10.710 25.166 1.00 87.31 165 HIS A CA 1
ATOM 1326 C C . HIS A 1 165 ? -23.907 9.486 26.023 1.00 87.31 165 HIS A C 1
ATOM 1328 O O . HIS A 1 165 ? -24.534 9.623 27.072 1.00 87.31 165 HIS A O 1
ATOM 1334 N N . LEU A 1 166 ? -23.478 8.287 25.618 1.00 81.38 166 LEU A N 1
ATOM 1335 C CA . LEU A 1 166 ? -23.712 7.061 26.385 1.00 81.38 166 LEU A CA 1
ATOM 1336 C C . LEU A 1 166 ? -23.006 7.081 27.742 1.00 81.38 166 LEU A C 1
ATOM 1338 O O . LEU A 1 166 ? -23.566 6.579 28.717 1.00 81.38 166 LEU A O 1
ATOM 1342 N N . ILE A 1 167 ? -21.805 7.657 27.835 1.00 87.88 167 ILE A N 1
ATOM 1343 C CA . ILE A 1 167 ? -21.113 7.852 29.115 1.00 87.88 167 ILE A CA 1
ATOM 1344 C C . ILE A 1 167 ? -21.954 8.755 30.020 1.00 87.88 167 ILE A C 1
ATOM 1346 O O . ILE A 1 167 ? -22.227 8.374 31.157 1.00 87.88 167 ILE A O 1
ATOM 1350 N N . GLU A 1 168 ? -22.445 9.887 29.509 1.00 90.50 168 GLU A N 1
ATOM 1351 C CA . GLU A 1 168 ? -23.296 10.800 30.280 1.00 90.50 168 GLU A CA 1
ATOM 1352 C C . GLU A 1 168 ? -24.595 10.117 30.753 1.00 90.50 168 GLU A C 1
ATOM 1354 O O . GLU A 1 168 ? -24.991 10.237 31.917 1.00 90.50 168 GLU A O 1
ATOM 1359 N N . GLU A 1 169 ? -25.257 9.345 29.888 1.00 87.69 169 GLU A N 1
ATOM 1360 C CA . GLU A 1 169 ? -26.437 8.561 30.270 1.00 87.69 169 GLU A CA 1
ATOM 1361 C C . GLU A 1 169 ? -26.109 7.488 31.314 1.00 87.69 169 GLU A C 1
ATOM 1363 O O . GLU A 1 169 ? -26.861 7.305 32.276 1.00 87.69 169 GLU A O 1
ATOM 1368 N N . THR A 1 170 ? -24.970 6.811 31.170 1.00 86.25 170 THR A N 1
ATOM 1369 C CA . THR A 1 170 ? -24.510 5.789 32.117 1.00 86.25 170 THR A CA 1
ATOM 1370 C C . THR A 1 170 ? -24.237 6.401 33.488 1.00 86.25 170 THR A C 1
ATOM 1372 O O . THR A 1 170 ? -24.653 5.837 34.502 1.00 86.25 170 THR A O 1
ATOM 1375 N N . GLU A 1 171 ? -23.612 7.578 33.545 1.00 88.75 171 GLU A N 1
ATOM 1376 C CA . GLU A 1 171 ? -23.389 8.325 34.786 1.00 88.75 171 GLU A CA 1
ATOM 1377 C C . GLU A 1 171 ? -24.711 8.730 35.451 1.00 88.75 171 GLU A C 1
ATOM 1379 O O . GLU A 1 171 ? -24.883 8.540 36.660 1.00 88.75 171 GLU A O 1
ATOM 1384 N N . ARG A 1 172 ? -25.698 9.200 34.674 1.00 89.38 172 ARG A N 1
ATOM 1385 C CA . ARG A 1 172 ? -27.044 9.512 35.190 1.00 89.38 172 ARG A CA 1
ATOM 1386 C C . ARG A 1 172 ? -27.740 8.276 35.762 1.00 89.38 172 ARG A C 1
ATOM 1388 O O . ARG A 1 172 ? -28.338 8.350 36.839 1.00 89.38 172 ARG A O 1
ATOM 1395 N N . VAL A 1 173 ? -27.652 7.133 35.079 1.00 88.44 173 VAL A N 1
ATOM 1396 C CA . VAL A 1 173 ? -28.218 5.861 35.558 1.00 88.44 173 VAL A CA 1
ATOM 1397 C C . VAL A 1 173 ? -27.494 5.378 36.814 1.00 88.44 173 VAL A C 1
ATOM 1399 O O . VAL A 1 173 ? -28.147 4.937 37.764 1.00 88.44 173 VAL A O 1
ATOM 1402 N N . ALA A 1 174 ? -26.167 5.500 36.870 1.00 87.81 174 ALA A N 1
ATOM 1403 C CA . ALA A 1 174 ? -25.380 5.157 38.049 1.00 87.81 174 ALA A CA 1
ATOM 1404 C C . ALA A 1 174 ? -25.781 6.015 39.261 1.00 87.81 174 ALA A C 1
ATOM 1406 O O . ALA A 1 174 ? -26.022 5.470 40.342 1.00 87.81 174 ALA A O 1
ATOM 1407 N N . ALA A 1 175 ? -25.951 7.328 39.072 1.00 88.25 175 ALA A N 1
ATOM 1408 C CA . ALA A 1 175 ? -26.429 8.239 40.109 1.00 88.25 175 ALA A CA 1
ATOM 1409 C C . ALA A 1 175 ? -27.852 7.882 40.581 1.00 88.25 175 ALA A C 1
ATOM 1411 O O . ALA A 1 175 ? -28.100 7.767 41.783 1.00 88.25 175 ALA A O 1
ATOM 1412 N N . ALA A 1 176 ? -28.782 7.618 39.657 1.00 86.31 176 ALA A N 1
ATOM 1413 C CA . ALA A 1 176 ? -30.142 7.191 39.997 1.00 86.31 176 ALA A CA 1
ATOM 1414 C C . ALA A 1 176 ? -30.159 5.851 40.757 1.00 86.31 176 ALA A C 1
ATOM 1416 O O . ALA A 1 176 ? -30.903 5.683 41.728 1.00 86.31 176 ALA A O 1
ATOM 1417 N N . SER A 1 177 ? -29.303 4.907 40.357 1.00 85.38 177 SER A N 1
ATOM 1418 C CA . SER A 1 177 ? -29.124 3.621 41.033 1.00 85.38 177 SER A CA 1
ATOM 1419 C C . SER A 1 177 ? -28.589 3.794 42.457 1.00 85.38 177 SER A C 1
ATOM 1421 O O . SER A 1 177 ? -29.083 3.139 43.377 1.00 85.38 177 SER A O 1
ATOM 1423 N N . ALA A 1 178 ? -27.624 4.694 42.670 1.00 87.44 178 ALA A N 1
ATOM 1424 C CA . ALA A 1 178 ? -27.104 5.009 43.999 1.00 87.44 178 ALA A CA 1
ATOM 1425 C C . ALA A 1 178 ? -28.204 5.563 44.923 1.00 87.44 178 ALA A C 1
ATOM 1427 O O . ALA A 1 178 ? -28.395 5.040 46.021 1.00 87.44 178 ALA A O 1
ATOM 1428 N N . VAL A 1 179 ? -29.004 6.520 44.440 1.00 90.12 179 VAL A N 1
ATOM 1429 C CA . VAL A 1 179 ? -30.143 7.086 45.189 1.00 90.12 179 VAL A CA 1
ATOM 1430 C C . VAL A 1 179 ? -31.184 6.014 45.530 1.00 90.12 179 VAL A C 1
ATOM 1432 O O . VAL A 1 179 ? -31.730 5.989 46.635 1.00 90.12 179 VAL A O 1
ATOM 1435 N N . LEU A 1 180 ? -31.480 5.103 44.598 1.00 86.44 180 LEU A N 1
ATOM 1436 C CA . LEU A 1 180 ? -32.412 4.002 44.853 1.00 86.44 180 LEU A CA 1
ATOM 1437 C C . LEU A 1 180 ? -31.872 3.014 45.892 1.00 86.44 180 LEU A C 1
ATOM 1439 O O . LEU A 1 180 ? -32.638 2.569 46.749 1.00 86.44 180 LEU A O 1
ATOM 1443 N N . ARG A 1 181 ? -30.572 2.693 45.860 1.00 86.44 181 ARG A N 1
ATOM 1444 C CA . ARG A 1 181 ? -29.939 1.845 46.884 1.00 86.44 181 ARG A CA 1
ATOM 1445 C C . ARG A 1 181 ? -30.005 2.487 48.264 1.00 86.44 181 ARG A C 1
ATOM 1447 O O . ARG A 1 181 ? -30.355 1.798 49.218 1.00 86.44 181 ARG A O 1
ATOM 1454 N N . GLU A 1 182 ? -29.738 3.785 48.368 1.00 89.69 182 GLU A N 1
ATOM 1455 C CA . GLU A 1 182 ? -29.835 4.524 49.630 1.00 89.69 182 GLU A CA 1
ATOM 1456 C C . GLU A 1 182 ? -31.270 4.499 50.182 1.00 89.69 182 GLU A C 1
ATOM 1458 O O . GLU A 1 182 ? -31.499 4.117 51.332 1.00 89.69 182 GLU A O 1
ATOM 1463 N N . LYS A 1 183 ? -32.270 4.789 49.337 1.00 88.56 183 LYS A N 1
ATOM 1464 C CA . LYS A 1 183 ? -33.690 4.689 49.720 1.00 88.56 183 LYS A CA 1
ATOM 1465 C C . LYS A 1 183 ? -34.072 3.282 50.175 1.00 88.56 183 LYS A C 1
ATOM 1467 O O . LYS A 1 183 ? -34.810 3.129 51.149 1.00 88.56 183 LYS A O 1
ATOM 1472 N N . TYR A 1 184 ? -33.576 2.255 49.490 1.00 86.06 184 TYR A N 1
ATOM 1473 C CA . TYR A 1 184 ? -33.819 0.865 49.861 1.00 86.06 184 TYR A CA 1
ATOM 1474 C C . TYR A 1 184 ? -33.191 0.509 51.215 1.00 86.06 184 TYR A C 1
ATOM 1476 O O . TYR A 1 184 ? -33.850 -0.113 52.048 1.00 86.06 184 TYR A O 1
ATOM 1484 N N . GLN A 1 185 ? -31.954 0.942 51.476 1.00 84.38 185 GLN A N 1
ATOM 1485 C CA . GLN A 1 185 ? 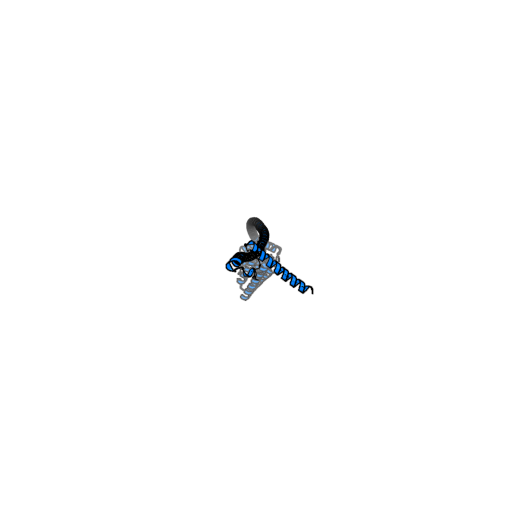-31.287 0.738 52.765 1.00 84.38 185 GLN A CA 1
ATOM 1486 C C . GLN A 1 185 ? -32.052 1.407 53.913 1.00 84.38 185 GLN A C 1
ATOM 1488 O O . GLN A 1 185 ? -32.321 0.756 54.924 1.00 84.38 185 GLN A O 1
ATOM 1493 N N . LEU A 1 186 ? -32.488 2.658 53.735 1.00 84.06 186 LEU A N 1
ATOM 1494 C CA . LEU A 1 186 ? -33.320 3.364 54.716 1.00 84.06 186 LEU A CA 1
ATOM 1495 C C . LEU A 1 186 ? -34.644 2.632 54.974 1.00 84.06 186 LEU A C 1
ATOM 1497 O O . LEU A 1 186 ? -35.073 2.481 56.121 1.00 84.06 186 LEU A O 1
ATOM 1501 N N . GLN A 1 187 ? -35.281 2.115 53.920 1.00 84.62 187 GLN A N 1
ATOM 1502 C CA . GLN A 1 187 ? -36.502 1.327 54.066 1.00 84.62 187 GLN A CA 1
ATOM 1503 C C . GLN A 1 187 ? -36.254 0.029 54.845 1.00 84.62 187 GLN A C 1
ATOM 1505 O O . GLN A 1 187 ? -37.078 -0.343 55.683 1.00 84.62 187 GLN A O 1
ATOM 1510 N N . GLN A 1 188 ? -35.138 -0.660 54.593 1.00 76.94 188 GLN A N 1
ATOM 1511 C CA . GLN A 1 188 ? -34.781 -1.867 55.337 1.00 76.94 188 GLN A CA 1
ATOM 1512 C C . GLN A 1 188 ? -34.545 -1.557 56.815 1.00 76.94 188 GLN A C 1
ATOM 1514 O O . GLN A 1 188 ? -35.138 -2.214 57.668 1.00 76.94 188 GLN A O 1
ATOM 1519 N N . GLN A 1 189 ? -33.792 -0.502 57.135 1.00 75.25 189 GLN A N 1
ATOM 1520 C CA . GLN A 1 189 ? -33.596 -0.051 58.519 1.00 75.25 189 GLN A CA 1
ATOM 1521 C C . GLN A 1 189 ? -34.932 0.237 59.226 1.00 75.25 189 GLN A C 1
ATOM 1523 O O . GLN A 1 189 ? -35.146 -0.212 60.354 1.00 75.25 189 GLN A O 1
ATOM 1528 N N . GLY A 1 190 ? -35.878 0.895 58.545 1.00 75.75 190 GLY A N 1
ATOM 1529 C CA . GLY A 1 190 ? -37.230 1.123 59.067 1.00 75.75 190 GLY A CA 1
ATOM 1530 C C . GLY A 1 190 ? -38.033 -0.166 59.291 1.00 75.75 190 GLY A C 1
ATOM 1531 O O . GLY A 1 190 ? -38.766 -0.292 60.269 1.00 75.75 190 GLY A O 1
ATOM 1532 N N . ARG A 1 191 ? -37.881 -1.173 58.424 1.00 74.00 191 ARG A N 1
ATOM 1533 C CA . ARG A 1 191 ? -38.511 -2.490 58.627 1.00 74.00 191 ARG A CA 1
ATOM 1534 C C . ARG A 1 191 ? -37.893 -3.237 59.806 1.00 74.00 191 ARG A C 1
ATOM 1536 O O . ARG A 1 191 ? -38.631 -3.859 60.570 1.00 74.00 191 ARG A O 1
ATOM 1543 N N . HIS A 1 192 ? -36.573 -3.166 59.971 1.00 69.25 192 HIS A N 1
ATOM 1544 C CA . HIS A 1 192 ? -35.875 -3.771 61.103 1.00 69.25 192 HIS A CA 1
ATOM 1545 C C . HIS A 1 192 ? -36.298 -3.136 62.435 1.00 69.25 192 HIS A C 1
ATOM 1547 O O . HIS A 1 192 ? -36.578 -3.871 63.381 1.00 69.25 192 HIS A O 1
ATOM 1553 N N . SER A 1 193 ? -36.461 -1.809 62.507 1.00 69.88 193 SER A N 1
ATOM 1554 C CA . SER A 1 193 ? -36.909 -1.135 63.737 1.00 69.88 193 SER A CA 1
ATOM 1555 C C . SER A 1 193 ? -38.349 -1.498 64.129 1.00 69.88 193 SER A C 1
ATOM 1557 O O . SER A 1 193 ? -38.619 -1.795 65.295 1.00 69.88 193 SER A O 1
ATOM 1559 N N . VAL A 1 194 ? -39.270 -1.580 63.161 1.00 70.50 194 VAL A N 1
ATOM 1560 C CA . VAL A 1 194 ? -40.659 -2.020 63.399 1.00 70.50 194 VAL A CA 1
ATOM 1561 C C . VAL A 1 194 ? -40.716 -3.492 63.815 1.00 70.50 194 VAL A C 1
ATOM 1563 O O . VAL A 1 194 ? -41.493 -3.860 64.700 1.00 70.50 194 VAL A O 1
ATOM 1566 N N . ALA A 1 195 ? -39.896 -4.349 63.202 1.00 59.97 195 ALA A N 1
ATOM 1567 C CA . ALA A 1 195 ? -39.808 -5.755 63.577 1.00 59.97 195 ALA A CA 1
ATOM 1568 C C . ALA A 1 195 ? -39.251 -5.930 65.001 1.00 59.97 195 ALA A C 1
ATOM 1570 O O . ALA A 1 195 ? -39.824 -6.689 65.782 1.00 59.97 195 ALA A O 1
ATOM 1571 N N . ALA A 1 196 ? -38.214 -5.172 65.374 1.00 57.97 196 ALA A N 1
ATOM 1572 C CA . ALA A 1 196 ? -37.668 -5.157 66.730 1.00 57.97 196 ALA A CA 1
ATOM 1573 C C . ALA A 1 196 ? -38.718 -4.719 67.769 1.00 57.97 196 ALA A C 1
ATOM 1575 O O . ALA A 1 196 ? -38.897 -5.394 68.781 1.00 57.97 196 ALA A O 1
ATOM 1576 N N . GLN A 1 197 ? -39.496 -3.664 67.492 1.00 59.06 197 GLN A N 1
ATOM 1577 C CA . GLN A 1 197 ? -40.585 -3.218 68.377 1.00 59.06 197 GLN A CA 1
ATOM 1578 C C . GLN A 1 197 ? -41.712 -4.251 68.523 1.00 59.06 197 GLN A C 1
ATOM 1580 O O . GLN A 1 197 ? -42.300 -4.392 69.595 1.00 59.06 197 GLN A O 1
ATOM 1585 N N . ARG A 1 198 ? -42.034 -4.990 67.457 1.00 55.62 198 ARG A N 1
ATOM 1586 C CA . ARG A 1 198 ? -43.046 -6.055 67.507 1.00 55.62 198 ARG A CA 1
ATOM 1587 C C . ARG A 1 198 ? -42.548 -7.291 68.250 1.00 55.62 198 ARG A C 1
ATOM 1589 O O . ARG A 1 198 ? -43.332 -7.890 68.978 1.00 55.62 198 ARG A O 1
ATOM 1596 N N . ALA A 1 199 ? -41.270 -7.638 68.124 1.00 50.47 199 ALA A N 1
ATOM 1597 C CA . ALA A 1 199 ? -40.657 -8.740 68.861 1.00 50.47 199 ALA A CA 1
ATOM 1598 C C . ALA A 1 199 ? -40.711 -8.534 70.388 1.00 50.47 199 ALA A C 1
ATOM 1600 O O . ALA A 1 199 ? -40.918 -9.496 71.121 1.00 50.47 199 ALA A O 1
ATOM 1601 N N . VAL A 1 200 ? -40.643 -7.283 70.865 1.00 50.47 200 VAL A N 1
ATOM 1602 C CA . VAL A 1 200 ? -40.833 -6.922 72.288 1.00 50.47 200 VAL A CA 1
ATOM 1603 C C . VAL A 1 200 ? -42.242 -7.266 72.806 1.00 50.47 200 VAL A C 1
ATOM 1605 O O . VAL A 1 200 ? -42.410 -7.485 74.000 1.00 50.47 200 VAL A O 1
ATOM 1608 N N . ARG A 1 201 ? -43.260 -7.387 71.935 1.00 54.50 201 ARG A N 1
ATOM 1609 C CA . ARG A 1 201 ? -44.616 -7.825 72.332 1.00 54.50 201 ARG A CA 1
ATOM 1610 C C . ARG A 1 201 ? -44.747 -9.339 72.520 1.00 54.50 201 ARG A C 1
ATOM 1612 O O . ARG A 1 201 ? -45.742 -9.786 73.080 1.00 54.50 201 ARG A O 1
ATOM 1619 N N . CYS A 1 202 ? -43.779 -10.134 72.063 1.00 65.62 202 CYS A N 1
ATOM 1620 C CA . CYS A 1 202 ? -43.692 -11.539 72.436 1.00 65.62 202 CYS A CA 1
ATOM 1621 C C . CYS A 1 202 ? -42.856 -11.626 73.713 1.00 65.62 202 CYS A C 1
ATOM 1623 O O . CYS A 1 202 ? -41.631 -11.605 73.643 1.00 65.62 202 CYS A O 1
ATOM 1625 N N . GLU A 1 203 ? -43.514 -11.711 74.871 1.00 67.75 203 GLU A N 1
ATOM 1626 C CA . GLU A 1 203 ? -42.858 -11.684 76.189 1.00 67.75 203 GLU A CA 1
ATOM 1627 C C . GLU A 1 203 ? -41.676 -12.658 76.273 1.00 67.75 203 GLU A C 1
ATOM 1629 O O . GLU A 1 203 ? -40.626 -12.300 76.782 1.00 67.75 203 GLU A O 1
ATOM 1634 N N . MET A 1 204 ? -41.781 -13.848 75.678 1.00 68.25 204 MET A N 1
ATOM 1635 C CA . MET A 1 204 ? -40.685 -14.821 75.653 1.00 68.25 204 MET A CA 1
ATOM 1636 C C . MET A 1 204 ? -39.451 -14.341 74.865 1.00 68.25 204 MET A C 1
ATOM 1638 O O . MET A 1 204 ? -38.338 -14.538 75.338 1.00 68.25 204 MET A O 1
ATOM 1642 N N . ILE A 1 205 ? -39.618 -13.677 73.713 1.00 71.25 205 ILE A N 1
ATOM 1643 C CA . ILE A 1 205 ? -38.504 -13.075 72.949 1.00 71.25 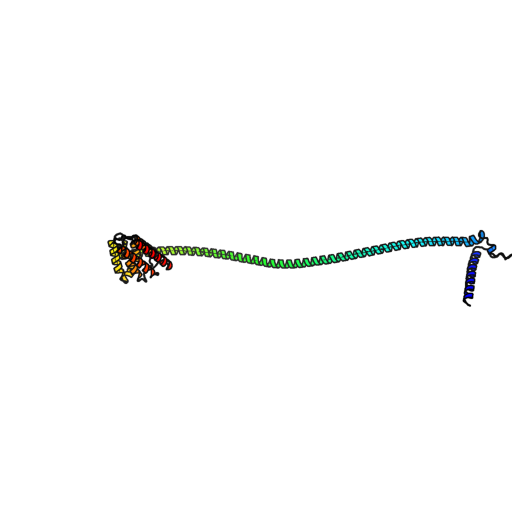205 ILE A CA 1
ATOM 1644 C C . ILE A 1 205 ? -37.986 -11.816 73.664 1.00 71.25 205 ILE A C 1
ATOM 1646 O O . ILE A 1 205 ? -36.781 -11.568 73.699 1.00 71.25 205 ILE A O 1
ATOM 1650 N N . GLY A 1 206 ? -38.884 -11.045 74.285 1.00 71.00 206 GLY A N 1
ATOM 1651 C CA . GLY A 1 206 ? -38.529 -9.913 75.139 1.00 71.00 206 GLY A CA 1
ATOM 1652 C C . GLY A 1 206 ? -37.633 -10.329 76.306 1.00 71.00 206 GLY A C 1
ATOM 1653 O O . GLY A 1 206 ? -36.619 -9.684 76.550 1.00 71.00 206 GLY A O 1
ATOM 1654 N N . MET A 1 207 ? -37.939 -11.450 76.961 1.00 73.75 207 MET A N 1
ATOM 1655 C CA . MET A 1 207 ? -37.147 -11.996 78.068 1.00 73.75 207 MET A CA 1
ATOM 1656 C C . MET A 1 207 ? -35.755 -12.456 77.619 1.00 73.75 207 MET A C 1
ATOM 1658 O O . MET A 1 207 ? -34.790 -12.219 78.344 1.00 73.75 207 MET A O 1
ATOM 1662 N N . LEU A 1 208 ? -35.633 -13.029 76.413 1.00 74.38 208 LEU A N 1
ATOM 1663 C CA . LEU A 1 208 ? -34.333 -13.376 75.825 1.00 74.38 208 LEU A CA 1
ATOM 1664 C C . LEU A 1 208 ? -33.459 -12.133 75.578 1.00 74.38 208 LEU A C 1
ATOM 1666 O O . LEU A 1 208 ? -32.259 -12.169 75.828 1.00 74.38 208 LEU A O 1
ATOM 1670 N N . ARG A 1 209 ? -34.054 -11.021 75.131 1.00 73.88 209 ARG A N 1
ATOM 1671 C CA . ARG A 1 209 ? -33.320 -9.787 74.793 1.00 73.88 209 ARG A CA 1
ATOM 1672 C C . ARG A 1 209 ? -33.044 -8.866 75.983 1.00 73.88 209 ARG A C 1
ATOM 1674 O O . ARG A 1 209 ? -32.024 -8.188 75.999 1.00 73.88 209 ARG A O 1
ATOM 1681 N N . GLN A 1 210 ? -33.951 -8.799 76.958 1.00 77.06 210 GLN A N 1
ATOM 1682 C CA . GLN A 1 210 ? -33.850 -7.875 78.099 1.00 77.06 210 GLN A CA 1
ATOM 1683 C C . GLN A 1 210 ? -32.967 -8.407 79.230 1.00 77.06 210 GLN A C 1
ATOM 1685 O O . GLN A 1 210 ? -32.392 -7.616 79.974 1.00 77.06 210 GLN A O 1
ATOM 1690 N N . PHE A 1 211 ? -32.833 -9.731 79.356 1.00 77.12 211 PHE A N 1
ATOM 1691 C CA . PHE A 1 211 ? -32.060 -10.364 80.428 1.00 77.12 211 PHE A CA 1
ATOM 1692 C C . PHE A 1 211 ? -30.981 -11.310 79.882 1.00 77.12 211 PHE A C 1
ATOM 1694 O O . PHE A 1 211 ? -30.974 -12.499 80.219 1.00 77.12 211 PHE A O 1
ATOM 1701 N N . PRO A 1 212 ? -30.046 -10.813 79.053 1.00 72.88 212 PRO A N 1
ATOM 1702 C CA . PRO A 1 212 ? -29.055 -11.646 78.371 1.00 72.88 212 PRO A CA 1
ATOM 1703 C C . PRO A 1 212 ? -28.080 -12.339 79.331 1.00 72.88 212 PRO A C 1
ATOM 1705 O O . PRO A 1 212 ? -27.560 -13.399 79.021 1.00 72.88 212 PRO A O 1
ATOM 1708 N N . SER A 1 213 ? -27.869 -11.793 80.532 1.00 75.19 213 SER A N 1
ATOM 1709 C CA . SER A 1 213 ? -26.931 -12.341 81.524 1.00 75.19 213 SER A CA 1
ATOM 1710 C C . SER A 1 213 ? -27.562 -13.333 82.515 1.00 75.19 213 SER A C 1
ATOM 1712 O O . SER A 1 213 ? -26.857 -13.866 83.366 1.00 75.19 213 SER A O 1
ATOM 1714 N N . ASN A 1 214 ? -28.879 -13.576 82.456 1.00 81.56 214 ASN A N 1
ATOM 1715 C CA . ASN A 1 214 ? -29.578 -14.443 83.412 1.00 81.56 214 ASN A CA 1
ATOM 1716 C C . ASN A 1 214 ? -29.832 -15.839 82.825 1.00 81.56 214 ASN A C 1
ATOM 1718 O O . ASN A 1 214 ? -30.872 -16.098 82.222 1.00 81.56 214 ASN A O 1
ATOM 1722 N N . GLU A 1 215 ? -28.891 -16.756 83.038 1.00 76.81 215 GLU A N 1
ATOM 1723 C CA . GLU A 1 215 ? -28.913 -18.107 82.463 1.00 76.81 215 GLU A CA 1
ATOM 1724 C C . GLU A 1 215 ? -30.167 -18.920 82.821 1.00 76.81 215 GLU A C 1
ATOM 1726 O O . GLU A 1 215 ? -30.753 -19.579 81.957 1.00 76.81 215 GLU A O 1
ATOM 1731 N N . ALA A 1 216 ? -30.607 -18.875 84.081 1.00 80.38 216 ALA A N 1
ATOM 1732 C CA . ALA A 1 216 ? -31.781 -19.622 84.528 1.00 80.38 216 ALA A CA 1
ATOM 1733 C C . ALA A 1 216 ? -33.049 -19.143 83.804 1.00 80.38 216 ALA A C 1
ATOM 1735 O O . ALA A 1 216 ? -33.902 -19.948 83.417 1.00 80.38 216 ALA A O 1
ATOM 1736 N N . LEU A 1 217 ? -33.146 -17.829 83.580 1.00 81.38 217 LEU A N 1
ATOM 1737 C CA . LEU A 1 217 ? -34.249 -17.211 82.860 1.00 81.38 217 LEU A CA 1
ATOM 1738 C C . LEU A 1 217 ? -34.186 -17.508 81.359 1.00 81.38 217 LEU A C 1
ATOM 1740 O O . LEU A 1 217 ? -35.202 -17.899 80.790 1.00 81.38 217 LEU A O 1
ATOM 1744 N N . GLN A 1 218 ? -33.001 -17.409 80.750 1.00 82.44 218 GLN A N 1
ATOM 1745 C CA . GLN A 1 218 ? -32.747 -17.751 79.345 1.00 82.44 218 GLN A CA 1
ATOM 1746 C C . GLN A 1 218 ? -33.099 -19.213 79.060 1.00 82.44 218 GLN A C 1
ATOM 1748 O O . GLN A 1 218 ? -33.886 -19.508 78.165 1.00 82.44 218 GLN A O 1
ATOM 1753 N N . THR A 1 219 ? -32.617 -20.140 79.890 1.00 81.31 219 THR A N 1
ATOM 1754 C CA . THR A 1 219 ? -32.892 -21.578 79.754 1.00 81.31 219 THR A CA 1
ATOM 1755 C C . THR A 1 219 ? -34.386 -21.877 79.887 1.00 81.31 219 THR A C 1
ATOM 1757 O O . THR A 1 219 ? -34.944 -22.662 79.117 1.00 81.31 219 THR A O 1
ATOM 1760 N N . ARG A 1 220 ? -35.075 -21.243 80.845 1.00 81.75 220 ARG A N 1
ATOM 1761 C CA . ARG A 1 220 ? -36.519 -21.431 81.041 1.00 81.75 220 ARG A CA 1
ATOM 1762 C C . ARG A 1 220 ? -37.338 -20.816 79.904 1.00 81.75 220 ARG A C 1
ATOM 1764 O O . ARG A 1 220 ? -38.307 -21.439 79.469 1.00 81.75 220 ARG A O 1
ATOM 1771 N N . ALA A 1 221 ? -36.933 -19.652 79.399 1.00 83.19 221 ALA A N 1
ATOM 1772 C CA . ALA A 1 221 ? -37.549 -18.995 78.251 1.00 83.19 221 ALA A CA 1
ATOM 1773 C C . ALA A 1 221 ? -37.359 -19.811 76.965 1.00 83.19 221 ALA A C 1
ATOM 1775 O O . ALA A 1 221 ? -38.335 -20.038 76.256 1.00 83.19 221 ALA A O 1
ATOM 1776 N N . LEU A 1 222 ? -36.158 -20.338 76.703 1.00 85.25 222 LEU A N 1
ATOM 1777 C CA . LEU A 1 222 ? -35.873 -21.202 75.553 1.00 85.25 222 LEU A CA 1
ATOM 1778 C C . LEU A 1 222 ? -36.650 -22.520 75.613 1.00 85.25 222 LEU A C 1
ATOM 1780 O O . LEU A 1 222 ? -37.235 -22.928 74.614 1.00 85.25 222 LEU A O 1
ATOM 1784 N N . ARG A 1 223 ? -36.754 -23.163 76.784 1.00 83.44 223 ARG A N 1
ATOM 1785 C CA . ARG A 1 223 ? -37.597 -24.364 76.943 1.00 83.44 223 ARG A CA 1
ATOM 1786 C C . ARG A 1 223 ? -39.073 -24.067 76.676 1.00 83.44 223 ARG A C 1
ATOM 1788 O O . ARG A 1 223 ? -39.733 -24.837 75.980 1.00 83.44 223 ARG A O 1
ATOM 1795 N N . ALA A 1 224 ? -39.591 -22.954 77.199 1.00 81.81 224 ALA A N 1
ATOM 1796 C CA . ALA A 1 224 ? -40.964 -22.528 76.937 1.00 81.81 224 ALA A CA 1
ATOM 1797 C C . ALA A 1 224 ? -41.182 -22.217 75.446 1.00 81.81 224 ALA A C 1
ATOM 1799 O O . ALA A 1 224 ? -42.157 -22.684 74.857 1.00 81.81 224 ALA A O 1
ATOM 1800 N N . LEU A 1 225 ? -40.240 -21.512 74.813 1.00 84.88 225 LEU A N 1
ATOM 1801 C CA . LEU A 1 225 ? -40.262 -21.210 73.382 1.00 84.88 225 LEU A CA 1
ATOM 1802 C C . LEU A 1 225 ? -40.232 -22.472 72.532 1.00 84.88 225 LEU A C 1
ATOM 1804 O O . LEU A 1 225 ? -41.027 -22.575 71.604 1.00 84.88 225 LEU A O 1
ATOM 1808 N N . HIS A 1 226 ? -39.390 -23.450 72.863 1.00 84.38 226 HIS A N 1
ATOM 1809 C CA . HIS A 1 226 ? -39.333 -24.722 72.150 1.00 84.38 226 HIS A CA 1
ATOM 1810 C C . HIS A 1 226 ? -40.684 -25.454 72.195 1.00 84.38 226 HIS A C 1
ATOM 1812 O O . HIS A 1 226 ? -41.190 -25.882 71.160 1.00 84.38 226 HIS A O 1
ATOM 1818 N N . VAL A 1 227 ? -41.338 -25.521 73.363 1.00 83.94 227 VAL A N 1
ATOM 1819 C CA . VAL A 1 227 ? -42.682 -26.121 73.495 1.00 83.94 227 VAL A CA 1
ATOM 1820 C C . VAL A 1 227 ? -43.717 -25.379 72.646 1.00 83.94 227 VAL A C 1
ATOM 1822 O O . VAL A 1 227 ? -44.580 -26.002 72.025 1.00 83.94 227 VAL A O 1
ATOM 1825 N N . VAL A 1 228 ? -43.633 -24.052 72.593 1.00 81.88 228 VAL A N 1
ATOM 1826 C CA . VAL A 1 228 ? -44.548 -23.219 71.808 1.00 81.88 228 VAL A CA 1
ATOM 1827 C C . VAL A 1 228 ? -44.276 -23.333 70.299 1.00 81.88 228 VAL A C 1
ATOM 1829 O O . VAL A 1 228 ? -45.227 -23.344 69.517 1.00 81.88 228 VAL A O 1
ATOM 1832 N N . CYS A 1 229 ? -43.017 -23.500 69.881 1.00 80.62 229 CYS A N 1
ATOM 1833 C CA . CYS A 1 229 ? -42.616 -23.681 68.479 1.00 80.62 229 CYS A CA 1
ATOM 1834 C C . CYS A 1 229 ? -43.148 -24.982 67.861 1.00 80.62 229 CYS A C 1
ATOM 1836 O O . CYS A 1 229 ? -43.353 -25.037 66.651 1.00 80.62 229 CYS A O 1
ATOM 1838 N N . LYS A 1 230 ? -43.485 -25.990 68.674 1.00 81.75 230 LYS A N 1
ATOM 1839 C CA . LYS A 1 230 ? -44.154 -27.211 68.190 1.00 81.75 230 LYS A CA 1
ATOM 1840 C C . LYS A 1 230 ? -45.548 -26.936 67.614 1.00 81.75 230 LYS A C 1
ATOM 1842 O O . LYS A 1 230 ? -46.043 -27.699 66.787 1.00 81.75 230 LYS A O 1
ATOM 1847 N N . LYS A 1 231 ? -46.206 -25.836 68.010 1.00 82.69 231 LYS A N 1
ATOM 1848 C CA . LYS A 1 231 ? -47.517 -25.444 67.468 1.00 82.69 231 LYS A CA 1
ATOM 1849 C C . LYS A 1 231 ? -47.332 -24.642 66.170 1.00 82.69 231 LYS A C 1
ATOM 1851 O O . LYS A 1 231 ? -46.762 -23.553 66.216 1.00 82.69 231 LYS A O 1
ATOM 1856 N N . PRO A 1 232 ? -47.847 -25.100 65.012 1.00 77.25 232 PRO A N 1
ATOM 1857 C CA . PRO A 1 232 ? -47.568 -24.480 63.710 1.00 77.25 232 PRO A CA 1
ATOM 1858 C C . PRO A 1 232 ? -48.071 -23.032 63.594 1.00 77.25 232 PRO A C 1
ATOM 1860 O O . PRO A 1 232 ? -47.389 -22.181 63.024 1.00 77.25 232 PRO A O 1
ATOM 1863 N N . THR A 1 233 ? -49.229 -22.717 64.180 1.00 75.44 233 THR A N 1
ATOM 1864 C CA . THR A 1 233 ? -49.799 -21.359 64.182 1.00 75.44 233 THR A CA 1
ATOM 1865 C C . THR A 1 233 ? -48.942 -20.378 64.978 1.00 75.44 233 THR A C 1
ATOM 1867 O O . THR A 1 233 ? -48.683 -19.266 64.516 1.00 75.44 233 THR A O 1
ATOM 1870 N N . THR A 1 234 ? -48.449 -20.794 66.145 1.00 75.69 234 THR A N 1
ATOM 1871 C CA . THR A 1 234 ? -47.603 -19.957 67.000 1.00 75.69 234 THR A CA 1
ATOM 1872 C C . THR A 1 234 ? -46.175 -19.864 66.471 1.00 75.69 234 THR A C 1
ATOM 1874 O O . THR A 1 234 ? -45.603 -18.780 66.481 1.00 75.69 234 THR A O 1
ATOM 1877 N N . ARG A 1 235 ? -45.628 -20.944 65.901 1.00 76.81 235 ARG A N 1
ATOM 1878 C CA . ARG A 1 235 ? -44.353 -20.935 65.166 1.00 76.81 235 ARG A CA 1
ATOM 1879 C C . ARG A 1 235 ? -44.349 -19.899 64.047 1.00 76.81 235 ARG A C 1
ATOM 1881 O O . ARG A 1 235 ? -43.442 -19.076 63.981 1.00 76.81 235 ARG A O 1
ATOM 1888 N N . ARG A 1 236 ? -45.403 -19.856 63.224 1.00 74.25 236 ARG A N 1
ATOM 1889 C CA . ARG A 1 236 ? -45.539 -18.847 62.162 1.00 74.25 236 ARG A CA 1
ATOM 1890 C C . ARG A 1 236 ? -45.573 -17.421 62.717 1.00 74.25 236 ARG A C 1
ATOM 1892 O O . ARG A 1 236 ? -44.953 -16.533 62.143 1.00 74.25 236 ARG A O 1
ATOM 1899 N N . GLN A 1 237 ? -46.256 -17.195 63.840 1.00 75.19 237 GLN A N 1
ATOM 1900 C CA . GLN A 1 237 ? -46.253 -15.892 64.512 1.00 75.19 237 GLN A CA 1
ATOM 1901 C C . GLN A 1 237 ? -44.864 -15.527 65.059 1.00 75.19 237 GLN A C 1
ATOM 1903 O O . GLN A 1 237 ? -44.425 -14.398 64.876 1.00 75.19 237 GLN A O 1
ATOM 1908 N N . LEU A 1 238 ? -44.144 -16.469 65.672 1.00 76.50 238 LEU A N 1
ATOM 1909 C CA . LEU A 1 238 ? -42.788 -16.254 66.188 1.00 76.50 238 LEU A CA 1
ATOM 1910 C C . LEU A 1 238 ? -41.772 -15.950 65.074 1.00 76.50 238 LEU A C 1
ATOM 1912 O O . LEU A 1 238 ? -40.909 -15.093 65.254 1.00 76.50 238 LEU A O 1
ATOM 1916 N N . LEU A 1 239 ? -41.917 -16.574 63.901 1.00 76.38 239 LEU A N 1
ATOM 1917 C CA . LEU A 1 239 ? -41.136 -16.234 62.706 1.00 76.38 239 LEU A CA 1
ATOM 1918 C C . LEU A 1 239 ? -41.418 -14.799 62.230 1.00 76.38 239 LEU A C 1
ATOM 1920 O O . LEU A 1 239 ? -40.485 -14.050 61.942 1.00 76.38 239 LEU A O 1
ATOM 1924 N N . ILE A 1 240 ? -42.686 -14.368 62.239 1.00 73.50 240 ILE A N 1
ATOM 1925 C CA . ILE A 1 240 ? -43.064 -12.969 61.956 1.00 73.50 240 ILE A CA 1
ATOM 1926 C C . ILE A 1 240 ? -42.441 -12.009 62.987 1.00 73.50 240 ILE A C 1
ATOM 1928 O O . ILE A 1 240 ? -42.047 -10.897 62.634 1.00 73.50 240 ILE A O 1
ATOM 1932 N N . TYR A 1 241 ? -42.304 -12.440 64.243 1.00 71.94 241 TYR A N 1
ATOM 1933 C CA . TYR A 1 241 ? -41.647 -11.690 65.319 1.00 71.94 241 TYR A CA 1
ATOM 1934 C C . TYR A 1 241 ? -40.113 -11.814 65.343 1.00 71.94 241 TYR A C 1
ATOM 1936 O O . TYR A 1 241 ? -39.499 -11.415 66.330 1.00 71.94 241 TYR A O 1
ATOM 1944 N N . ARG A 1 242 ? -39.479 -12.308 64.269 1.00 75.25 242 ARG A N 1
ATOM 1945 C CA . ARG A 1 242 ? -38.011 -12.406 64.138 1.00 75.25 242 ARG A CA 1
ATOM 1946 C C . ARG A 1 242 ? -37.346 -13.255 65.224 1.00 75.25 242 ARG A C 1
ATOM 1948 O O . ARG A 1 242 ? -36.265 -12.921 65.705 1.00 75.25 242 ARG A O 1
ATOM 1955 N N . LEU A 1 243 ? -37.965 -14.378 65.591 1.00 79.25 243 LEU A N 1
ATOM 1956 C CA . LEU A 1 243 ? -37.337 -15.344 66.497 1.00 79.25 243 LEU A CA 1
ATOM 1957 C C . LEU A 1 243 ? -35.944 -15.775 65.996 1.00 79.25 243 LEU A C 1
ATOM 1959 O O . LEU A 1 243 ? -35.045 -15.944 66.805 1.00 79.25 243 LEU A O 1
ATOM 1963 N N . GLN A 1 244 ? -35.745 -15.880 64.679 1.00 80.50 244 GLN A N 1
ATOM 1964 C CA . GLN A 1 244 ? -34.466 -16.261 64.065 1.00 80.50 244 GLN A CA 1
ATOM 1965 C C . GLN A 1 244 ? -33.307 -15.340 64.473 1.00 80.50 244 GLN A C 1
ATOM 1967 O O . GLN A 1 244 ? -32.274 -15.828 64.923 1.00 80.50 244 GLN A O 1
ATOM 1972 N N . ASP A 1 245 ? -33.502 -14.023 64.373 1.00 77.94 245 ASP A N 1
ATOM 1973 C CA . ASP A 1 245 ? -32.481 -13.034 64.736 1.00 77.94 245 ASP A CA 1
ATOM 1974 C C . ASP A 1 245 ? -32.202 -13.077 66.245 1.00 77.94 245 ASP A C 1
ATOM 1976 O O . ASP A 1 245 ? -31.050 -13.084 66.670 1.00 77.94 245 ASP A O 1
ATOM 1980 N N . ALA A 1 246 ? -33.254 -13.207 67.062 1.00 78.25 246 ALA A N 1
ATOM 1981 C CA . ALA A 1 246 ? -33.120 -13.311 68.514 1.00 78.25 246 ALA A CA 1
ATOM 1982 C C . ALA A 1 246 ? -32.343 -14.567 68.954 1.00 78.25 246 ALA A C 1
ATOM 1984 O O . ALA A 1 246 ? -31.598 -14.512 69.926 1.00 78.25 246 ALA A O 1
ATOM 1985 N N . LEU A 1 247 ? -32.482 -15.696 68.250 1.00 81.69 247 LEU A N 1
ATOM 1986 C CA . LEU A 1 247 ? -31.726 -16.918 68.551 1.00 81.69 247 LEU A CA 1
ATOM 1987 C C . LEU A 1 247 ? -30.232 -16.757 68.239 1.00 81.69 247 LEU A C 1
ATOM 1989 O O . LEU A 1 247 ? -29.401 -17.208 69.026 1.00 81.69 247 LEU A O 1
ATOM 1993 N N . VAL A 1 248 ? -29.888 -16.088 67.132 1.00 80.31 248 VAL A N 1
ATOM 1994 C CA . VAL A 1 248 ? -28.489 -15.776 66.789 1.00 80.31 248 VAL A CA 1
ATOM 1995 C C . VAL A 1 248 ? -27.893 -14.795 67.805 1.00 80.31 248 VAL A C 1
ATOM 1997 O O . VAL A 1 248 ? -26.788 -15.027 68.292 1.00 80.31 248 VAL A O 1
ATOM 2000 N N . GLU A 1 249 ? -28.639 -13.755 68.195 1.00 79.75 249 GLU A N 1
ATOM 2001 C CA . GLU A 1 249 ? -28.241 -12.803 69.247 1.00 79.75 249 GLU A CA 1
ATOM 2002 C C . GLU A 1 249 ? -27.967 -13.511 70.590 1.00 79.75 249 GLU A C 1
ATOM 2004 O O . GLU A 1 249 ? -26.946 -13.254 71.229 1.00 79.75 249 GLU A O 1
ATOM 2009 N N . VAL A 1 250 ? -28.841 -14.434 71.012 1.00 78.00 250 VAL A N 1
ATOM 2010 C CA . VAL A 1 250 ? -28.682 -15.188 72.272 1.00 78.00 250 VAL A CA 1
ATOM 2011 C C . VAL A 1 250 ? -27.437 -16.074 72.244 1.00 78.00 250 VAL A C 1
ATOM 2013 O O . VAL A 1 250 ? -26.690 -16.112 73.224 1.00 78.00 250 VAL A O 1
ATOM 2016 N N . LEU A 1 251 ? -27.177 -16.758 71.126 1.00 76.44 251 LEU A N 1
ATOM 2017 C CA . LEU A 1 251 ? -25.977 -17.582 70.982 1.00 76.44 251 LEU A CA 1
ATOM 2018 C C . LEU A 1 251 ? -24.685 -16.750 71.014 1.00 76.44 251 LEU A C 1
ATOM 2020 O O . LEU A 1 251 ? -23.690 -17.197 71.581 1.00 76.44 251 LEU A O 1
ATOM 2024 N N . GLN A 1 252 ? -24.699 -15.537 70.453 1.00 77.50 252 GLN A N 1
ATOM 2025 C CA . GLN A 1 252 ? -23.558 -14.617 70.507 1.00 77.50 252 GLN A CA 1
ATOM 2026 C C . GLN A 1 252 ? -23.271 -14.114 71.929 1.00 77.50 252 GLN A C 1
ATOM 2028 O O . GLN A 1 252 ? -22.116 -13.870 72.275 1.00 77.50 252 GLN A O 1
ATOM 2033 N N . GLN A 1 253 ? -24.305 -13.950 72.758 1.00 75.44 253 GLN A N 1
ATOM 2034 C CA . GLN A 1 253 ? -24.182 -13.371 74.100 1.00 75.44 253 GLN A CA 1
ATOM 2035 C C . GLN A 1 253 ? -23.819 -14.396 75.185 1.00 75.44 253 GLN A C 1
ATOM 2037 O O . GLN A 1 253 ? -23.134 -14.040 76.144 1.00 75.44 253 GLN A O 1
ATOM 2042 N N . LEU A 1 254 ? -24.243 -15.660 75.048 1.00 70.06 254 LEU A N 1
ATOM 2043 C CA . LEU A 1 254 ? -23.974 -16.738 76.014 1.00 70.06 254 LEU A CA 1
ATOM 2044 C C . LEU A 1 254 ? -23.371 -18.000 75.357 1.00 70.06 254 LEU A C 1
ATOM 2046 O O . LEU A 1 254 ? -23.925 -19.093 75.503 1.00 70.06 254 LEU A O 1
ATOM 2050 N N . PRO A 1 255 ? -22.210 -17.909 74.682 1.00 61.38 255 PRO A N 1
ATOM 2051 C CA . PRO A 1 255 ? -21.637 -19.041 73.944 1.00 61.38 255 PRO A CA 1
ATOM 2052 C C . PRO A 1 255 ? -21.169 -20.197 74.847 1.00 61.38 255 PRO A C 1
ATOM 2054 O O . PRO A 1 255 ? -21.040 -21.326 74.388 1.00 61.38 255 PRO A O 1
ATOM 2057 N N . ARG A 1 256 ? -20.941 -19.939 76.143 1.00 68.38 256 ARG A N 1
ATOM 2058 C CA . ARG A 1 256 ? -20.285 -20.885 77.063 1.00 68.38 256 ARG A CA 1
ATOM 2059 C C . ARG A 1 256 ? -21.216 -21.850 77.799 1.00 68.38 256 ARG A C 1
ATOM 2061 O O . ARG A 1 256 ? -20.734 -22.670 78.575 1.00 68.38 256 ARG A O 1
ATOM 2068 N N . ARG A 1 257 ? -22.539 -21.760 77.627 1.00 77.50 257 ARG A N 1
ATOM 2069 C CA . ARG A 1 257 ? -23.507 -22.546 78.417 1.00 77.50 257 ARG A CA 1
ATOM 2070 C C . ARG A 1 257 ? -24.222 -23.591 77.568 1.00 77.50 257 ARG A C 1
ATOM 2072 O O . ARG A 1 257 ? -25.042 -23.259 76.713 1.00 77.50 257 ARG A O 1
ATOM 2079 N N . ALA A 1 258 ? -23.965 -24.865 77.870 1.00 78.50 258 ALA A N 1
ATOM 2080 C CA . ALA A 1 258 ? -24.523 -26.004 77.138 1.00 78.50 258 ALA A CA 1
ATOM 2081 C C . ALA A 1 258 ? -26.059 -26.009 77.115 1.00 78.50 258 ALA A C 1
ATOM 2083 O O . ALA A 1 258 ? -26.668 -26.283 76.088 1.00 78.50 258 ALA A O 1
ATOM 2084 N N . SER A 1 259 ? -26.696 -25.667 78.235 1.00 80.31 259 SER A N 1
ATOM 2085 C CA . SER A 1 259 ? -28.156 -25.655 78.404 1.00 80.31 259 SER A CA 1
ATOM 2086 C C . SER A 1 259 ? -28.864 -24.680 77.453 1.00 80.31 259 SER A C 1
ATOM 2088 O O . SER A 1 259 ? -29.890 -25.020 76.858 1.00 80.31 259 SER A O 1
ATOM 2090 N N . VAL A 1 260 ? -28.300 -23.481 77.292 1.00 81.06 260 VAL A N 1
ATOM 2091 C CA . VAL A 1 260 ? -28.781 -22.426 76.390 1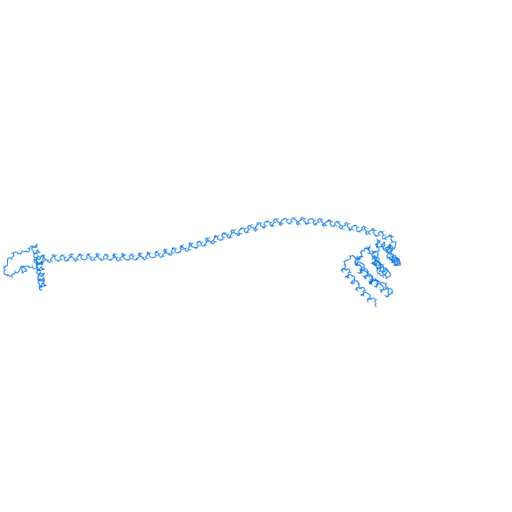.00 81.06 260 VAL A CA 1
ATOM 2092 C C . VAL A 1 260 ? -28.527 -22.831 74.941 1.00 81.06 260 VAL A C 1
ATOM 2094 O O . VAL A 1 260 ? -29.443 -22.780 74.121 1.00 81.06 260 VAL A O 1
ATOM 2097 N N . TYR A 1 261 ? -27.322 -23.321 74.644 1.00 82.00 261 TYR A N 1
ATOM 2098 C CA . TYR A 1 261 ? -26.940 -23.767 73.306 1.00 82.00 261 TYR A CA 1
ATOM 2099 C C . TYR A 1 261 ? -27.824 -24.905 72.778 1.00 82.00 261 TYR A C 1
ATOM 2101 O O . TYR A 1 261 ? -28.364 -24.819 71.673 1.00 82.00 261 TYR A O 1
ATOM 2109 N N . LEU A 1 262 ? -28.031 -25.946 73.592 1.00 83.44 262 LEU A N 1
ATOM 2110 C CA . LEU A 1 262 ? -28.907 -27.075 73.272 1.00 83.44 262 LEU A CA 1
ATOM 2111 C C . LEU A 1 262 ? -30.340 -26.606 73.011 1.00 83.44 262 LEU A C 1
ATOM 2113 O O . LEU A 1 262 ? -30.955 -27.020 72.028 1.00 83.44 262 LEU A O 1
ATOM 2117 N N . GLY A 1 263 ? -30.852 -25.702 73.853 1.00 83.25 263 GLY A N 1
ATOM 2118 C CA . GLY A 1 263 ? -32.182 -25.120 73.685 1.00 83.25 263 GLY A CA 1
ATOM 2119 C C . GLY A 1 263 ? -32.331 -24.357 72.368 1.00 83.25 263 GLY A C 1
ATOM 2120 O O . GLY A 1 263 ? -33.338 -24.519 71.682 1.00 83.25 263 GLY A O 1
ATOM 2121 N N . VAL A 1 264 ? -31.328 -23.570 71.970 1.00 86.19 264 VAL A N 1
ATOM 2122 C CA . VAL A 1 264 ? -31.356 -22.845 70.691 1.00 86.19 264 VAL A CA 1
ATOM 2123 C C . VAL A 1 264 ? -31.255 -23.800 69.497 1.00 86.19 264 VAL A C 1
ATOM 2125 O O . VAL A 1 264 ? -32.050 -23.678 68.566 1.00 86.19 264 VAL A O 1
ATOM 2128 N N . CYS A 1 265 ? -30.360 -24.791 69.527 1.00 86.00 265 CYS A N 1
ATOM 2129 C CA . CYS A 1 265 ? -30.215 -25.767 68.437 1.00 86.00 265 CYS A CA 1
ATOM 2130 C C . CYS A 1 265 ? -31.501 -26.579 68.203 1.00 86.00 265 CYS A C 1
ATOM 2132 O O . CYS A 1 265 ? -31.901 -26.814 67.060 1.00 86.00 265 CYS A O 1
ATOM 2134 N N . GLN A 1 266 ? -32.198 -26.950 69.280 1.00 85.94 266 GLN A N 1
ATOM 2135 C CA . GLN A 1 266 ? -33.503 -27.621 69.219 1.00 85.94 266 GLN A CA 1
ATOM 2136 C C . GLN A 1 266 ? -34.608 -26.737 68.627 1.00 85.94 266 GLN A C 1
ATOM 2138 O O . GLN A 1 266 ? -35.564 -27.240 68.044 1.00 85.94 266 GLN A O 1
ATOM 2143 N N . ILE A 1 267 ? -34.520 -25.416 68.788 1.00 86.25 267 ILE A N 1
ATOM 2144 C CA . ILE A 1 267 ? -35.471 -24.491 68.165 1.00 86.25 267 ILE A CA 1
ATOM 2145 C C . ILE A 1 267 ? -35.115 -24.284 66.689 1.00 86.25 267 ILE A C 1
ATOM 2147 O O . ILE A 1 267 ? -36.013 -24.293 65.856 1.00 86.25 267 ILE A O 1
ATOM 2151 N N . ILE A 1 268 ? -33.834 -24.136 66.336 1.00 86.19 268 ILE A N 1
ATOM 2152 C CA . ILE A 1 268 ? -33.400 -23.937 64.940 1.00 86.19 268 ILE A CA 1
ATOM 2153 C C . ILE A 1 268 ? -33.795 -25.125 64.056 1.00 86.19 268 ILE A C 1
ATOM 2155 O O . ILE A 1 268 ? -34.304 -24.919 62.954 1.00 86.19 268 ILE A O 1
ATOM 2159 N N . THR A 1 269 ? -33.604 -26.349 64.549 1.00 84.00 269 THR A N 1
ATOM 2160 C CA . THR A 1 269 ? -34.051 -27.577 63.870 1.00 84.00 269 THR A CA 1
ATOM 2161 C C . THR A 1 269 ? -35.571 -27.574 63.659 1.00 84.00 269 THR A C 1
ATOM 2163 O O . THR A 1 269 ? -36.032 -27.675 62.526 1.00 84.00 269 THR A O 1
ATOM 2166 N N . GLU A 1 270 ? -36.359 -27.291 64.703 1.00 83.31 270 GLU A N 1
ATOM 2167 C CA . GLU A 1 270 ? -37.832 -27.214 64.624 1.00 83.31 270 GLU A CA 1
ATOM 2168 C C . GLU A 1 270 ? -38.359 -26.090 63.701 1.00 83.31 270 GLU A C 1
ATOM 2170 O O . GLU A 1 270 ? -39.451 -26.194 63.127 1.00 83.31 270 GLU A O 1
ATOM 2175 N N . LEU A 1 271 ? -37.621 -24.983 63.566 1.00 80.94 271 LEU A N 1
ATOM 2176 C CA . LEU A 1 271 ? -37.969 -23.889 62.652 1.00 80.94 271 LEU A CA 1
ATOM 2177 C C . LEU A 1 271 ? -37.650 -24.226 61.192 1.00 80.94 271 LEU A C 1
ATOM 2179 O O . LEU A 1 271 ? -38.369 -23.784 60.299 1.00 80.94 271 LEU A O 1
ATOM 2183 N N . SER A 1 272 ? -36.601 -25.010 60.962 1.00 77.94 272 SER A N 1
ATOM 2184 C CA . SER A 1 272 ? -36.110 -25.352 59.626 1.00 77.94 272 SER A CA 1
ATOM 2185 C C . SER A 1 272 ? -36.906 -26.495 58.974 1.00 77.94 272 SER A C 1
ATOM 2187 O O . SER A 1 272 ? -36.977 -26.562 57.750 1.00 77.94 272 SER A O 1
ATOM 2189 N N . ASP A 1 273 ? -37.598 -27.321 59.767 1.00 71.56 273 ASP A N 1
ATOM 2190 C CA . ASP A 1 273 ? -38.430 -28.435 59.283 1.00 71.56 273 ASP A CA 1
ATOM 2191 C C . ASP A 1 273 ? -39.751 -28.011 58.600 1.00 71.56 273 ASP A C 1
ATOM 2193 O O . ASP A 1 273 ? -40.400 -28.835 57.959 1.00 71.56 273 ASP A O 1
ATOM 2197 N N . ASN A 1 274 ? -40.201 -26.754 58.722 1.00 63.31 274 ASN A N 1
ATOM 2198 C CA . ASN A 1 274 ? -41.459 -26.295 58.111 1.00 63.31 274 ASN A CA 1
ATOM 2199 C C . ASN A 1 274 ? -41.500 -24.772 57.913 1.00 63.31 274 ASN A C 1
ATOM 2201 O O . ASN A 1 274 ? -41.941 -24.049 58.817 1.00 63.31 274 ASN A O 1
ATOM 2205 N N . SER A 1 275 ? -41.146 -24.256 56.725 1.00 58.38 275 SER A N 1
ATOM 2206 C CA . SER A 1 275 ? -41.399 -22.836 56.454 1.00 58.38 275 SER A CA 1
ATOM 2207 C C . SER A 1 275 ? -41.453 -22.375 54.988 1.00 58.38 275 SER A C 1
ATOM 2209 O O . SER A 1 275 ? -40.428 -22.158 54.348 1.00 58.38 275 SER A O 1
ATOM 2211 N N . ASP A 1 276 ? -42.655 -22.017 54.533 1.00 59.03 276 ASP A N 1
ATOM 2212 C CA . ASP A 1 276 ? -42.868 -21.161 53.349 1.00 59.03 276 ASP A CA 1
ATOM 2213 C C . ASP A 1 276 ? -42.764 -19.654 53.675 1.00 59.03 276 ASP A C 1
ATOM 2215 O O . ASP A 1 276 ? -42.797 -18.804 52.789 1.00 59.03 276 ASP A O 1
ATOM 2219 N N . ALA A 1 277 ? -42.686 -19.297 54.963 1.00 58.25 277 ALA A N 1
ATOM 2220 C CA . ALA A 1 277 ? -42.798 -17.916 55.453 1.00 58.25 277 ALA A CA 1
ATOM 2221 C C . ALA A 1 277 ? -41.565 -17.421 56.233 1.00 58.25 277 ALA A C 1
ATOM 2223 O O . ALA A 1 277 ? -41.641 -16.390 56.903 1.00 58.25 277 ALA A O 1
ATOM 2224 N N . MET A 1 278 ? -40.459 -18.164 56.203 1.00 70.06 278 MET A N 1
ATOM 2225 C CA . MET A 1 278 ? -39.265 -17.846 56.983 1.00 70.06 278 MET A CA 1
ATOM 2226 C C . MET A 1 278 ? -38.320 -16.930 56.208 1.00 70.06 278 MET A C 1
ATOM 2228 O O . MET A 1 278 ? -38.178 -17.044 54.990 1.00 70.06 278 MET A O 1
ATOM 2232 N N . GLN A 1 279 ? -37.672 -16.004 56.917 1.00 71.75 279 GLN A N 1
ATOM 2233 C CA . GLN A 1 279 ? -36.574 -15.245 56.336 1.00 71.75 279 GLN A CA 1
ATOM 2234 C C . GLN A 1 279 ? -35.364 -16.169 56.192 1.00 71.75 279 GLN A C 1
ATOM 2236 O O . GLN A 1 279 ? -35.149 -17.065 57.007 1.00 71.75 279 GLN A O 1
ATOM 2241 N N . LYS A 1 280 ? -34.561 -15.932 55.160 1.00 82.12 280 LYS A N 1
ATOM 2242 C CA . LYS A 1 280 ? -33.280 -16.612 55.006 1.00 82.12 280 LYS A CA 1
ATOM 2243 C C . LYS A 1 280 ? -32.419 -16.417 56.261 1.00 82.12 280 LYS A C 1
ATOM 2245 O O . LYS A 1 280 ? -32.319 -15.297 56.762 1.00 82.12 280 LYS A O 1
ATOM 2250 N N . TRP A 1 281 ? -31.842 -17.500 56.770 1.00 82.38 281 TRP A N 1
ATOM 2251 C CA . TRP A 1 281 ? -30.830 -17.473 57.817 1.00 82.38 281 TRP A CA 1
ATOM 2252 C C . TRP A 1 281 ? -29.638 -16.638 57.357 1.00 82.38 281 TRP A C 1
ATOM 2254 O O . TRP A 1 281 ? -29.254 -16.725 56.194 1.00 82.38 281 TRP A O 1
ATOM 2264 N N . HIS A 1 282 ? -29.037 -15.884 58.279 1.00 81.81 282 HIS A N 1
ATOM 2265 C CA . HIS A 1 282 ? -27.716 -15.289 58.087 1.00 81.81 282 HIS A CA 1
ATOM 2266 C C . HIS A 1 282 ? -26.668 -16.394 58.252 1.00 81.81 282 HIS A C 1
ATOM 2268 O O . HIS A 1 282 ? -26.099 -16.571 59.333 1.00 81.81 282 HIS A O 1
ATOM 2274 N N . THR A 1 283 ? -26.495 -17.209 57.211 1.00 82.31 283 THR A N 1
ATOM 2275 C CA . THR A 1 283 ? -25.879 -18.538 57.297 1.00 82.31 283 THR A CA 1
ATOM 2276 C C . THR A 1 283 ? -24.463 -18.471 57.849 1.00 82.31 283 THR A C 1
ATOM 2278 O O . THR A 1 283 ? -24.114 -19.241 58.740 1.00 82.31 283 THR A O 1
ATOM 2281 N N . LYS A 1 284 ? -23.663 -17.510 57.380 1.00 81.88 284 LYS A N 1
ATOM 2282 C CA . LYS A 1 284 ? -22.279 -17.341 57.830 1.00 81.88 284 LYS A CA 1
ATOM 2283 C C . LYS A 1 284 ? -22.188 -17.019 59.327 1.00 81.88 284 LYS A C 1
ATOM 2285 O O . LYS A 1 284 ? -21.468 -17.695 60.053 1.00 81.88 284 LYS A O 1
ATOM 2290 N N . ALA A 1 285 ? -22.978 -16.052 59.798 1.00 80.62 285 ALA A N 1
ATOM 2291 C CA . ALA A 1 285 ? -22.992 -15.650 61.205 1.00 80.62 285 ALA A CA 1
ATOM 2292 C C . ALA A 1 285 ? -23.492 -16.778 62.122 1.00 80.62 285 ALA A C 1
ATOM 2294 O O . ALA A 1 285 ? -22.958 -16.977 63.209 1.00 80.62 285 ALA A O 1
ATOM 2295 N N . LEU A 1 286 ? -24.498 -17.539 61.682 1.00 84.00 286 LEU A N 1
ATOM 2296 C CA . LEU A 1 286 ? -25.005 -18.679 62.439 1.00 84.00 286 LEU A CA 1
ATOM 2297 C C . LEU A 1 286 ? -23.946 -19.784 62.570 1.00 84.00 286 LEU A C 1
ATOM 2299 O O . LEU A 1 286 ? -23.711 -20.268 63.674 1.00 84.00 286 LEU A O 1
ATOM 2303 N N . VAL A 1 287 ? -23.282 -20.156 61.472 1.00 84.25 287 VAL A N 1
ATOM 2304 C CA . VAL A 1 287 ? -22.240 -21.196 61.465 1.00 84.25 287 VAL A CA 1
ATOM 2305 C C . VAL A 1 287 ? -21.041 -20.798 62.333 1.00 84.25 287 VAL A C 1
ATOM 2307 O O . VAL A 1 287 ? -20.596 -21.598 63.155 1.00 84.25 287 VAL A O 1
ATOM 2310 N N . GLU A 1 288 ? -20.560 -19.558 62.219 1.00 83.88 288 GLU A N 1
ATOM 2311 C CA . GLU A 1 288 ? -19.456 -19.040 63.042 1.00 83.88 288 GLU A CA 1
ATOM 2312 C C . GLU A 1 288 ? -19.778 -19.111 64.542 1.00 83.88 288 GLU A C 1
ATOM 2314 O O . GLU A 1 288 ? -18.956 -19.549 65.347 1.00 83.88 288 GLU A O 1
ATOM 2319 N N . VAL A 1 289 ? -21.000 -18.736 64.923 1.00 81.69 289 VAL A N 1
ATOM 2320 C CA . VAL A 1 289 ? -21.437 -18.744 66.322 1.00 81.69 289 VAL A CA 1
ATOM 2321 C C . VAL A 1 289 ? -21.633 -20.170 66.851 1.00 81.69 289 VAL A C 1
ATOM 2323 O O . VAL A 1 289 ? -21.277 -20.451 67.997 1.00 81.69 289 VAL A O 1
ATOM 2326 N N . LEU A 1 290 ? -22.148 -21.091 66.028 1.00 82.50 290 LEU A N 1
ATOM 2327 C CA . LEU A 1 290 ? -22.285 -22.503 66.399 1.00 82.50 290 LEU A CA 1
ATOM 2328 C C . LEU A 1 290 ? -20.919 -23.148 66.680 1.00 82.50 290 LEU A C 1
ATOM 2330 O O . LEU A 1 290 ? -20.795 -23.873 67.667 1.00 82.50 290 LEU A O 1
ATOM 2334 N N . LEU A 1 291 ? -19.905 -22.844 65.863 1.00 81.56 291 LEU A N 1
ATOM 2335 C CA . LEU A 1 291 ? -18.527 -23.323 66.029 1.00 81.56 291 LEU A CA 1
ATOM 2336 C C . LEU A 1 291 ? -17.833 -22.706 67.250 1.00 81.56 291 LEU A C 1
ATOM 2338 O O . LEU A 1 291 ? -17.170 -23.406 68.021 1.00 81.56 291 LEU A O 1
ATOM 2342 N N . ALA A 1 292 ? -18.010 -21.398 67.455 1.00 78.94 292 ALA A N 1
ATOM 2343 C CA . ALA A 1 292 ? -17.451 -20.688 68.602 1.00 78.94 292 ALA A CA 1
ATOM 2344 C C . ALA A 1 292 ? -18.006 -21.221 69.930 1.00 78.94 292 ALA A C 1
ATOM 2346 O O . ALA A 1 292 ? -17.273 -21.343 70.910 1.00 78.94 292 ALA A O 1
ATOM 2347 N N . ALA A 1 293 ? -19.287 -21.585 69.970 1.00 72.06 293 ALA A N 1
ATOM 2348 C CA . ALA A 1 293 ? -19.874 -22.205 71.147 1.00 72.06 293 ALA A CA 1
ATOM 2349 C C . ALA A 1 293 ? -19.256 -23.586 71.411 1.00 72.06 293 ALA A C 1
ATOM 2351 O O . ALA A 1 293 ? -18.736 -23.801 72.498 1.00 72.06 293 ALA A O 1
ATOM 2352 N N . CYS A 1 294 ? -19.190 -24.480 70.417 1.00 73.19 294 CYS A N 1
ATOM 2353 C CA . CYS A 1 294 ? -18.619 -25.827 70.574 1.00 73.19 294 CYS A CA 1
ATOM 2354 C C . CYS A 1 294 ? -17.166 -25.853 71.083 1.00 73.19 294 CYS A C 1
ATOM 2356 O O . CYS A 1 294 ? -16.768 -26.815 71.728 1.00 73.19 294 CYS A O 1
ATOM 2358 N N . THR A 1 295 ? -16.392 -24.795 70.834 1.00 73.06 295 THR A N 1
ATOM 2359 C CA . THR A 1 295 ? -15.003 -24.655 71.309 1.00 73.06 295 THR A CA 1
ATOM 2360 C C . THR A 1 295 ? -14.874 -23.959 72.670 1.00 73.06 295 THR A C 1
ATOM 2362 O O . THR A 1 295 ? -13.794 -23.973 73.256 1.00 73.06 295 THR A O 1
ATOM 2365 N N . SER A 1 296 ? -15.947 -23.355 73.195 1.00 70.75 296 SER A N 1
ATOM 2366 C CA . SER A 1 296 ? -15.917 -22.520 74.407 1.00 70.75 296 SER A CA 1
ATOM 2367 C C . SER A 1 296 ? -16.924 -22.906 75.501 1.00 70.75 296 SER A C 1
ATOM 2369 O O . SER A 1 296 ? -16.985 -22.219 76.524 1.00 70.75 296 SER A O 1
ATOM 2371 N N . VAL A 1 297 ? -17.707 -23.980 75.326 1.00 71.25 297 VAL A N 1
ATOM 2372 C CA . VAL A 1 297 ? -18.687 -24.427 76.331 1.00 71.25 297 VAL A CA 1
ATOM 2373 C C . VAL A 1 297 ? -18.002 -24.912 77.614 1.00 71.25 297 VAL A C 1
ATOM 2375 O O . VAL A 1 297 ? -17.194 -25.835 77.599 1.00 71.25 297 VAL A O 1
ATOM 2378 N N . GLU A 1 298 ? -18.398 -24.340 78.750 1.00 65.75 298 GLU A N 1
ATOM 2379 C CA . GLU A 1 298 ? -18.065 -24.833 80.086 1.00 65.75 298 GLU A CA 1
ATOM 2380 C C . GLU A 1 298 ? -19.051 -25.960 80.447 1.00 65.75 298 GLU A C 1
ATOM 2382 O O . GLU A 1 298 ? -20.207 -25.697 80.792 1.00 65.75 298 GLU A O 1
ATOM 2387 N N . THR A 1 299 ? -18.631 -27.224 80.329 1.00 61.75 299 THR A N 1
ATOM 2388 C CA . THR A 1 299 ? -19.451 -28.388 80.712 1.00 61.75 299 THR A CA 1
ATOM 2389 C C . THR A 1 299 ? -18.903 -29.086 81.948 1.00 61.75 299 THR A C 1
ATOM 2391 O O . THR A 1 299 ? -17.730 -29.444 81.990 1.00 61.75 299 THR A O 1
ATOM 2394 N N . GLU A 1 300 ? -19.776 -29.375 82.913 1.00 59.34 300 GLU A N 1
ATOM 2395 C CA . GLU A 1 300 ? -19.445 -30.168 84.108 1.00 59.34 300 GLU A CA 1
ATOM 2396 C C . GLU A 1 300 ? -19.310 -31.678 83.811 1.00 59.34 300 GLU A C 1
ATOM 2398 O O . GLU A 1 300 ? -18.833 -32.431 84.655 1.00 59.34 300 GLU A O 1
ATOM 2403 N N . SER A 1 301 ? -19.723 -32.131 82.616 1.00 67.75 301 SER A N 1
ATOM 2404 C CA . SER A 1 301 ? -19.711 -33.542 82.209 1.00 67.75 301 SER A CA 1
ATOM 2405 C C . SER A 1 301 ? -19.407 -33.716 80.712 1.00 67.75 301 SER A C 1
ATOM 2407 O O . SER A 1 301 ? -20.025 -33.018 79.899 1.00 67.75 301 SER A O 1
ATOM 2409 N N . PRO A 1 302 ? -18.559 -34.691 80.320 1.00 69.62 302 PRO A N 1
ATOM 2410 C CA . PRO A 1 302 ? -18.265 -34.994 78.914 1.00 69.62 302 PRO A CA 1
ATOM 2411 C C . PRO A 1 302 ? -19.514 -35.420 78.126 1.00 69.62 302 PRO A C 1
ATOM 2413 O O . PRO A 1 302 ? -19.653 -35.103 76.948 1.00 69.62 302 PRO A O 1
ATOM 2416 N N . THR A 1 303 ? -20.499 -36.035 78.788 1.00 75.69 303 THR A N 1
ATOM 2417 C CA . THR A 1 303 ? -21.765 -36.438 78.150 1.00 75.69 303 THR A CA 1
ATOM 2418 C C . THR A 1 303 ? -22.597 -35.259 77.640 1.00 75.69 303 THR A C 1
ATOM 2420 O O . THR A 1 303 ? -23.297 -35.391 76.639 1.00 75.69 303 THR A O 1
ATOM 2423 N N . ILE A 1 304 ? -22.516 -34.101 78.302 1.00 76.19 304 ILE A N 1
ATOM 2424 C CA . ILE A 1 304 ? -23.252 -32.885 77.920 1.00 76.19 304 ILE A CA 1
ATOM 2425 C C . ILE A 1 304 ? -22.569 -32.209 76.726 1.00 76.19 304 ILE A C 1
ATOM 2427 O O . ILE A 1 304 ? -23.235 -31.653 75.853 1.00 76.19 304 ILE A O 1
ATOM 2431 N N . LEU A 1 305 ? -21.241 -32.287 76.658 1.00 77.50 305 LEU A N 1
ATOM 2432 C CA . LEU A 1 305 ? -20.475 -31.764 75.535 1.00 77.50 305 LEU A CA 1
ATOM 2433 C C . LEU A 1 305 ? -20.753 -32.565 74.249 1.00 77.50 305 LEU A C 1
ATOM 2435 O O . LEU A 1 305 ? -20.988 -31.975 73.195 1.00 77.50 305 LEU A O 1
ATOM 2439 N N . ASP A 1 306 ? -20.865 -33.892 74.350 1.00 79.94 306 ASP A N 1
ATOM 2440 C CA . ASP A 1 306 ? -21.304 -34.753 73.242 1.00 79.94 306 ASP A CA 1
ATOM 2441 C C . ASP A 1 306 ? -22.723 -34.425 72.750 1.00 79.94 306 ASP A C 1
ATOM 2443 O O . ASP A 1 306 ? -23.030 -34.557 71.562 1.00 79.94 306 ASP A O 1
ATOM 2447 N N . GLU A 1 307 ? -23.624 -34.011 73.645 1.00 82.44 307 GLU A N 1
ATOM 2448 C CA . GLU A 1 307 ? -24.963 -33.544 73.266 1.00 82.44 307 GLU A CA 1
ATOM 2449 C C . GLU A 1 307 ? -24.906 -32.217 72.503 1.00 82.44 307 GLU A C 1
ATOM 2451 O O . GLU A 1 307 ? -25.613 -32.059 71.506 1.00 82.44 307 GLU A O 1
ATOM 2456 N N . VAL A 1 308 ? -24.046 -31.287 72.930 1.00 82.94 308 VAL A N 1
ATOM 2457 C CA . VAL A 1 308 ? -23.812 -29.998 72.260 1.00 82.94 308 VAL A CA 1
ATOM 2458 C C . VAL A 1 308 ? -23.288 -30.218 70.840 1.00 82.94 308 VAL A C 1
ATOM 2460 O O . VAL A 1 308 ? -23.843 -29.650 69.897 1.00 82.94 308 VAL A O 1
ATOM 2463 N N . TYR A 1 309 ? -22.303 -31.103 70.658 1.00 82.44 309 TYR A N 1
ATOM 2464 C CA . TYR A 1 309 ? -21.786 -31.459 69.332 1.00 82.44 309 TYR A CA 1
ATOM 2465 C C . TYR A 1 309 ? -22.852 -32.091 68.435 1.00 82.44 309 TYR A C 1
ATOM 2467 O O . TYR A 1 309 ? -23.012 -31.690 67.280 1.00 82.44 309 TYR A O 1
ATOM 2475 N N . ARG A 1 310 ? -23.625 -33.050 68.961 1.00 84.88 310 ARG A N 1
ATOM 2476 C CA . ARG A 1 310 ? -24.715 -33.688 68.205 1.00 84.88 310 ARG A CA 1
ATOM 2477 C C . ARG A 1 310 ? -25.791 -32.685 67.792 1.00 84.88 310 ARG A C 1
ATOM 2479 O O . ARG A 1 310 ? -26.284 -32.756 66.668 1.00 84.88 310 ARG A O 1
ATOM 2486 N N . ALA A 1 311 ? -26.133 -31.737 68.663 1.00 85.12 311 ALA A N 1
ATOM 2487 C CA . ALA A 1 311 ? -27.108 -30.694 68.362 1.00 85.12 311 ALA A CA 1
ATOM 2488 C C . ALA A 1 311 ? -26.598 -29.713 67.289 1.00 85.12 311 ALA A C 1
ATOM 2490 O O . ALA A 1 311 ? -27.339 -29.403 66.356 1.00 85.12 311 ALA A O 1
ATOM 2491 N N . ALA A 1 312 ? -25.332 -29.291 67.366 1.00 85.56 312 ALA A N 1
ATOM 2492 C CA . ALA A 1 312 ? -24.688 -28.437 66.363 1.00 85.56 312 ALA A CA 1
ATOM 2493 C C . ALA A 1 312 ? -24.647 -29.106 64.980 1.00 85.56 312 ALA A C 1
ATOM 2495 O O . ALA A 1 312 ? -25.002 -28.501 63.963 1.00 85.56 312 ALA A O 1
ATOM 2496 N N . LEU A 1 313 ? -24.273 -30.389 64.954 1.00 85.75 313 LEU A N 1
ATOM 2497 C CA . LEU A 1 313 ? -24.257 -31.197 63.740 1.00 85.75 313 LEU A CA 1
ATOM 2498 C C . LEU A 1 313 ? -25.664 -31.329 63.146 1.00 85.75 313 LEU A C 1
ATOM 2500 O O . LEU A 1 313 ? -25.827 -31.166 61.940 1.00 85.75 313 LEU A O 1
ATOM 2504 N N . SER A 1 314 ? -26.681 -31.550 63.986 1.00 87.00 314 SER A N 1
ATOM 2505 C CA . SER A 1 314 ? -28.083 -31.620 63.559 1.00 87.00 314 SER A CA 1
ATOM 2506 C C . SER A 1 314 ? -28.590 -30.311 62.949 1.00 87.00 314 SER A C 1
ATOM 2508 O O . SER A 1 314 ? -29.435 -30.340 62.057 1.00 87.00 314 SER A O 1
ATOM 2510 N N . VAL A 1 315 ? -28.104 -29.158 63.415 1.00 86.94 315 VAL A N 1
ATOM 2511 C CA . VAL A 1 315 ? -28.423 -27.864 62.798 1.00 86.94 315 VAL A CA 1
ATOM 2512 C C . VAL A 1 315 ? -27.741 -27.747 61.434 1.00 86.94 315 VAL A C 1
ATOM 2514 O O . VAL A 1 315 ? -28.396 -27.381 60.462 1.00 86.94 315 VAL A O 1
ATOM 2517 N N . CYS A 1 316 ? -26.460 -28.113 61.326 1.00 85.69 316 CYS A N 1
ATOM 2518 C CA . CYS A 1 316 ? -25.726 -28.066 60.057 1.00 85.69 316 CYS A CA 1
ATOM 2519 C C . CYS A 1 316 ? -26.347 -28.982 58.992 1.00 85.69 316 CYS A C 1
ATOM 2521 O O . CYS A 1 316 ? -26.490 -28.577 57.839 1.00 85.69 316 CYS A O 1
ATOM 2523 N N . THR A 1 317 ? -26.760 -30.197 59.365 1.00 86.12 317 THR A N 1
ATOM 2524 C CA . THR A 1 317 ? -27.452 -31.113 58.446 1.00 86.12 317 THR A CA 1
ATOM 2525 C C . THR A 1 317 ? -28.804 -30.556 58.015 1.00 86.12 317 THR A C 1
ATOM 2527 O O . THR A 1 317 ? -29.128 -30.617 56.833 1.00 86.12 317 THR A O 1
ATOM 2530 N N . CYS A 1 318 ? -29.552 -29.946 58.934 1.00 85.75 318 CYS A N 1
ATOM 2531 C CA . CYS A 1 318 ? -30.840 -29.333 58.632 1.00 85.75 318 CYS A CA 1
ATOM 2532 C C . CYS A 1 318 ? -30.706 -28.144 57.659 1.00 85.75 318 CYS A C 1
ATOM 2534 O O . CYS A 1 318 ? -31.394 -28.094 56.638 1.00 85.75 318 CYS A O 1
ATOM 2536 N N . LEU A 1 319 ? -29.742 -27.242 57.889 1.00 85.31 319 LEU A N 1
ATOM 2537 C CA . LEU A 1 319 ? -29.453 -26.123 56.978 1.00 85.31 319 LEU A CA 1
ATOM 2538 C C . LEU A 1 319 ? -29.051 -26.604 55.578 1.00 85.31 319 LEU A C 1
ATOM 2540 O O . LEU A 1 319 ? -29.394 -25.959 54.584 1.00 85.31 319 LEU A O 1
ATOM 2544 N N . ARG A 1 320 ? -28.361 -27.748 55.504 1.00 84.81 320 ARG A N 1
ATOM 2545 C CA . ARG A 1 320 ? -27.955 -28.393 54.252 1.00 84.81 320 ARG A CA 1
ATOM 2546 C C . ARG A 1 320 ? -29.136 -28.955 53.469 1.00 84.81 320 ARG A C 1
ATOM 2548 O O . ARG A 1 320 ? -29.161 -28.837 52.248 1.00 84.81 320 ARG A O 1
ATOM 2555 N N . THR A 1 321 ? -30.111 -29.555 54.151 1.00 84.19 321 THR A N 1
ATOM 2556 C CA . THR A 1 321 ? -31.300 -30.133 53.505 1.00 84.19 321 THR A CA 1
ATOM 2557 C C . THR A 1 321 ? -32.300 -29.077 53.036 1.00 84.19 321 THR A C 1
ATOM 2559 O O . THR A 1 321 ? -33.149 -29.376 52.200 1.00 84.19 321 THR A O 1
ATOM 2562 N N . THR A 1 322 ? -32.187 -27.836 53.520 1.00 80.62 322 THR A N 1
ATOM 2563 C CA . THR A 1 322 ? -33.067 -26.717 53.145 1.00 80.62 322 THR A CA 1
ATOM 2564 C C . THR A 1 322 ? -32.284 -25.504 52.609 1.00 80.62 322 THR A C 1
ATOM 2566 O O . THR A 1 322 ? -32.298 -24.435 53.229 1.00 80.62 322 THR A O 1
ATOM 2569 N N . PRO A 1 323 ? -31.604 -25.605 51.447 1.00 78.44 323 PRO A N 1
ATOM 2570 C CA . PRO A 1 323 ? -30.749 -24.535 50.917 1.00 78.44 323 PRO A CA 1
ATOM 2571 C C . PRO A 1 323 ? -31.502 -23.225 50.635 1.00 78.44 323 PRO A C 1
ATOM 2573 O O . PRO A 1 323 ? -30.943 -22.141 50.775 1.00 78.44 323 PRO A O 1
ATOM 2576 N N . GLN A 1 324 ? -32.793 -23.300 50.306 1.00 80.00 324 GLN A N 1
ATOM 2577 C CA . GLN A 1 324 ? -33.665 -22.151 50.053 1.00 80.00 324 GLN A CA 1
ATOM 2578 C C . GLN A 1 324 ? -33.837 -21.220 51.264 1.00 80.00 324 GLN A C 1
ATOM 2580 O O . GLN A 1 324 ? -34.178 -20.048 51.093 1.00 80.00 324 GLN A O 1
ATOM 2585 N N . LEU A 1 325 ? -33.579 -21.726 52.472 1.00 78.81 325 LEU A N 1
ATOM 2586 C CA . LEU A 1 325 ? -33.694 -20.987 53.727 1.00 78.81 325 LEU A CA 1
ATOM 2587 C C . LEU A 1 325 ? -32.398 -20.258 54.112 1.00 78.81 325 LEU A C 1
ATOM 2589 O O . LEU A 1 325 ? -32.321 -19.735 55.215 1.00 78.81 325 LEU A O 1
ATOM 2593 N N . ASN A 1 326 ? -31.398 -20.196 53.230 1.00 82.44 326 ASN A N 1
ATOM 2594 C CA . ASN A 1 326 ? -30.091 -19.580 53.480 1.00 82.44 326 ASN A CA 1
ATOM 2595 C C . ASN A 1 326 ? -29.872 -18.329 52.604 1.00 82.44 326 ASN A C 1
ATOM 2597 O O . ASN A 1 326 ? -30.431 -18.207 51.503 1.00 82.44 326 ASN A O 1
ATOM 2601 N N . ASP A 1 327 ? -29.099 -17.361 53.106 1.00 83.00 327 ASP A N 1
ATOM 2602 C CA . ASP A 1 327 ? -28.803 -16.092 52.421 1.00 83.00 327 ASP A CA 1
ATOM 2603 C C . ASP A 1 327 ? -27.647 -16.177 51.414 1.00 83.00 327 ASP A C 1
ATOM 2605 O O . ASP A 1 327 ? -27.565 -15.338 50.516 1.00 83.00 327 ASP A O 1
ATOM 2609 N N . VAL A 1 328 ? -26.845 -17.235 51.502 1.00 82.31 328 VAL A N 1
ATOM 2610 C CA . VAL A 1 328 ? -25.723 -17.556 50.608 1.00 82.31 328 VAL A CA 1
ATOM 2611 C C . VAL A 1 328 ? -26.122 -18.456 49.429 1.00 82.31 328 VAL A C 1
ATOM 2613 O O . VAL A 1 328 ? -27.172 -19.108 49.431 1.00 82.31 328 VAL A O 1
ATOM 2616 N N . GLY A 1 329 ? -25.277 -18.490 48.392 1.00 81.62 329 GLY A N 1
ATOM 2617 C CA . GLY A 1 329 ? -25.450 -19.385 47.243 1.00 81.62 329 GLY A CA 1
ATOM 2618 C C . GLY A 1 329 ? -25.304 -20.862 47.629 1.00 81.62 329 GLY A C 1
ATOM 2619 O O . GLY A 1 329 ? -24.641 -21.193 48.605 1.00 81.62 329 GLY A O 1
ATOM 2620 N N . ILE A 1 330 ? -25.901 -21.777 46.853 1.00 82.25 330 ILE A N 1
ATOM 2621 C CA . ILE A 1 330 ? -25.895 -23.220 47.170 1.00 82.25 330 ILE A CA 1
ATOM 2622 C C . ILE A 1 330 ? -24.465 -23.764 47.286 1.00 82.25 330 ILE A C 1
ATOM 2624 O O . ILE A 1 330 ? -24.183 -24.518 48.208 1.00 82.25 330 ILE A O 1
ATOM 2628 N N . THR A 1 331 ? -23.558 -23.387 46.386 1.00 83.25 331 THR A N 1
ATOM 2629 C CA . THR A 1 331 ? -22.152 -23.823 46.422 1.00 83.25 331 THR A CA 1
ATOM 2630 C C . THR A 1 331 ? -21.429 -23.321 47.672 1.00 83.25 331 THR A C 1
ATOM 2632 O O . THR A 1 331 ? -20.859 -24.121 48.406 1.00 83.25 331 THR A O 1
ATOM 2635 N N . GLU A 1 332 ? -21.551 -22.028 47.970 1.00 85.25 332 GLU A N 1
ATOM 2636 C CA . GLU A 1 332 ? -20.971 -21.392 49.161 1.00 85.25 332 GLU A CA 1
ATOM 2637 C C . GLU A 1 332 ? -21.525 -21.994 50.467 1.00 85.25 332 GLU A C 1
ATOM 2639 O O . GLU A 1 332 ? -20.780 -22.234 51.413 1.00 85.25 332 GLU A O 1
ATOM 2644 N N . LEU A 1 333 ? -22.821 -22.326 50.509 1.00 85.69 333 LEU A N 1
ATOM 2645 C CA . LEU A 1 333 ? -23.449 -23.021 51.635 1.00 85.69 333 LEU A CA 1
ATOM 2646 C C . LEU A 1 333 ? -22.807 -24.388 51.897 1.00 85.69 333 LEU A C 1
ATOM 2648 O O . LEU A 1 333 ? -22.555 -24.736 53.049 1.00 85.69 333 LEU A O 1
ATOM 2652 N N . HIS A 1 334 ? -22.570 -25.176 50.844 1.00 85.50 334 HIS A N 1
ATOM 2653 C CA . HIS A 1 334 ? -21.974 -26.504 50.989 1.00 85.50 334 HIS A CA 1
ATOM 2654 C C . HIS A 1 334 ? -20.539 -26.404 51.508 1.00 85.50 334 HIS A C 1
ATOM 2656 O O . HIS A 1 334 ? -20.203 -27.117 52.447 1.00 85.50 334 HIS A O 1
ATOM 2662 N N . GLU A 1 335 ? -19.741 -25.478 50.972 1.00 87.38 335 GLU A N 1
ATOM 2663 C CA . GLU A 1 335 ? -18.365 -25.239 51.424 1.00 87.38 335 GLU A CA 1
ATOM 2664 C C . GLU A 1 335 ? -18.307 -24.803 52.897 1.00 87.38 335 GLU A C 1
ATOM 2666 O O . GLU A 1 335 ? -17.532 -25.359 53.678 1.00 87.38 335 GLU A O 1
ATOM 2671 N N . LEU A 1 336 ? -19.164 -23.858 53.304 1.00 86.31 336 LEU A N 1
ATOM 2672 C CA . LEU A 1 336 ? -19.235 -23.379 54.689 1.00 86.31 336 LEU A CA 1
ATOM 2673 C C . LEU A 1 336 ? -19.655 -24.484 55.665 1.00 86.31 336 LEU A C 1
ATOM 2675 O O . LEU A 1 336 ? -19.066 -24.617 56.739 1.00 86.31 336 LEU A O 1
ATOM 2679 N N . LEU A 1 337 ? -20.662 -25.283 55.304 1.00 87.00 337 LEU A N 1
ATOM 2680 C CA . LEU A 1 337 ? -21.137 -26.372 56.154 1.00 87.00 337 LEU A CA 1
ATOM 2681 C C . LEU A 1 337 ? -20.141 -27.535 56.209 1.00 87.00 337 LEU A C 1
ATOM 2683 O O . LEU A 1 337 ? -19.981 -28.120 57.275 1.00 87.00 337 LEU A O 1
ATOM 2687 N N . ASP A 1 338 ? -19.438 -27.857 55.120 1.00 86.81 338 ASP A N 1
ATOM 2688 C CA . ASP A 1 338 ? -18.393 -28.889 55.130 1.00 86.81 338 ASP A CA 1
ATOM 2689 C C . ASP A 1 338 ? -17.211 -28.494 56.013 1.00 86.81 338 ASP A C 1
ATOM 2691 O O . ASP A 1 338 ? -16.758 -29.299 56.831 1.00 86.81 338 ASP A O 1
ATOM 2695 N N . ALA A 1 339 ? -16.763 -27.240 55.917 1.00 86.75 339 ALA A N 1
ATOM 2696 C CA . ALA A 1 339 ? -15.727 -26.708 56.793 1.00 86.75 339 ALA A CA 1
ATOM 2697 C C . ALA A 1 339 ? -16.162 -26.744 58.268 1.00 86.75 339 ALA A C 1
ATOM 2699 O O . ALA A 1 339 ? -15.401 -27.185 59.130 1.00 86.75 339 ALA A O 1
ATOM 2700 N N . ALA A 1 340 ? -17.401 -26.341 58.560 1.00 84.44 340 ALA A N 1
ATOM 2701 C CA . ALA A 1 340 ? -17.942 -26.360 59.914 1.00 84.44 340 ALA A CA 1
ATOM 2702 C C . ALA A 1 340 ? -18.067 -27.781 60.475 1.00 84.44 340 ALA A C 1
ATOM 2704 O O . ALA A 1 340 ? -17.652 -28.047 61.600 1.00 84.44 340 ALA A O 1
ATOM 2705 N N . VAL A 1 341 ? -18.588 -28.723 59.688 1.00 85.75 341 VAL A N 1
ATOM 2706 C CA . VAL A 1 341 ? -18.699 -30.128 60.092 1.00 85.75 341 VAL A CA 1
ATOM 2707 C C . VAL A 1 341 ? -17.316 -30.718 60.364 1.00 85.75 341 VAL A C 1
ATOM 2709 O O . VAL A 1 341 ? -17.154 -31.397 61.378 1.00 85.75 341 VAL A O 1
ATOM 2712 N N . HIS A 1 342 ? -16.312 -30.428 59.531 1.00 85.06 342 HIS A N 1
ATOM 2713 C CA . HIS A 1 342 ? -14.934 -30.870 59.760 1.00 85.06 342 HIS A CA 1
ATOM 2714 C C . HIS A 1 342 ? -14.380 -30.348 61.094 1.00 85.06 342 HIS A C 1
ATOM 2716 O O . HIS A 1 342 ? -13.891 -31.130 61.909 1.00 85.06 342 HIS A O 1
ATOM 2722 N N . GLN A 1 343 ? -14.536 -29.048 61.359 1.00 82.56 343 GLN A N 1
ATOM 2723 C CA . GLN A 1 343 ? -14.085 -28.423 62.606 1.00 82.56 343 GLN A CA 1
ATOM 2724 C C . GLN A 1 343 ? -14.824 -28.964 63.839 1.00 82.56 343 GLN A C 1
ATOM 2726 O O . GLN A 1 343 ? -14.206 -29.182 64.879 1.00 82.56 343 GLN A O 1
ATOM 2731 N N . LEU A 1 344 ? -16.126 -29.254 63.731 1.00 81.62 344 LEU A N 1
ATOM 2732 C CA . LEU A 1 344 ? -16.890 -29.901 64.805 1.00 81.62 344 LEU A CA 1
ATOM 2733 C C . LEU A 1 344 ? -16.367 -31.314 65.109 1.00 81.62 344 LEU A C 1
ATOM 2735 O O . LEU A 1 344 ? -16.292 -31.704 66.274 1.00 81.62 344 LEU A O 1
ATOM 2739 N N . HIS A 1 345 ? -15.972 -32.075 64.083 1.00 82.38 345 HIS A N 1
ATOM 2740 C CA . HIS A 1 345 ? -15.393 -33.409 64.269 1.00 82.38 345 HIS A CA 1
ATOM 2741 C C . HIS A 1 345 ? -14.017 -33.336 64.940 1.00 82.38 345 HIS A C 1
ATOM 2743 O O . HIS A 1 345 ? -13.742 -34.127 65.843 1.00 82.38 345 HIS A O 1
ATOM 2749 N N . GLU A 1 346 ? -13.171 -32.381 64.553 1.00 79.94 346 GLU A N 1
ATOM 2750 C CA . GLU A 1 346 ? -11.879 -32.140 65.208 1.00 79.94 346 GLU A CA 1
ATOM 2751 C C . GLU A 1 346 ? -12.053 -31.734 66.675 1.00 79.94 346 GLU A C 1
ATOM 2753 O O . GLU A 1 346 ? -11.417 -32.319 67.553 1.00 79.94 346 GLU A O 1
ATOM 2758 N N . ALA A 1 347 ? -12.978 -30.814 66.955 1.00 73.81 347 ALA A N 1
ATOM 2759 C CA . ALA A 1 347 ? -13.279 -30.364 68.308 1.00 73.81 347 ALA A CA 1
ATOM 2760 C C . ALA A 1 347 ? -13.787 -31.519 69.200 1.00 73.81 347 ALA A C 1
ATOM 2762 O O . ALA A 1 347 ? -13.289 -31.698 70.313 1.00 73.81 347 ALA A O 1
ATOM 2763 N N . SER A 1 348 ? -14.675 -32.383 68.687 1.00 73.62 348 SER A N 1
ATOM 2764 C CA . SER A 1 348 ? -15.175 -33.561 69.424 1.00 73.62 348 SER A CA 1
ATOM 2765 C C . SER A 1 348 ? -14.091 -34.596 69.766 1.00 73.62 348 SER A C 1
ATOM 2767 O O . SER A 1 348 ? -14.162 -35.249 70.805 1.00 73.62 348 SER A O 1
ATOM 2769 N N . ARG A 1 349 ? -13.062 -34.732 68.916 1.00 72.81 349 ARG A N 1
ATOM 2770 C CA . ARG A 1 349 ? -11.919 -35.633 69.147 1.00 72.81 349 ARG A CA 1
ATOM 2771 C C . ARG A 1 349 ? -10.899 -35.060 70.123 1.00 72.81 349 ARG A C 1
ATOM 2773 O O . ARG A 1 349 ? -10.145 -35.825 70.699 1.00 72.81 349 ARG A O 1
ATOM 2780 N N . SER A 1 350 ? -10.848 -33.737 70.262 1.00 64.12 350 SER A N 1
ATOM 2781 C CA . SER A 1 350 ? -9.944 -33.052 71.194 1.00 64.12 350 SER A CA 1
ATOM 2782 C C . SER A 1 350 ? -10.471 -32.979 72.632 1.00 64.12 350 SER A C 1
ATOM 2784 O O . SER A 1 350 ? -9.700 -32.693 73.543 1.00 64.12 350 SER A O 1
ATOM 2786 N N . ALA A 1 351 ? -11.775 -33.210 72.829 1.00 57.84 351 ALA A N 1
ATOM 2787 C CA . ALA A 1 351 ? -12.452 -33.101 74.121 1.00 57.84 351 ALA A CA 1
ATOM 2788 C C . ALA A 1 351 ? -12.731 -34.452 74.815 1.00 57.84 351 ALA A C 1
ATOM 2790 O O . ALA A 1 351 ? -13.132 -34.456 75.979 1.00 57.84 351 ALA A O 1
ATOM 2791 N N . ASN A 1 352 ? -12.516 -35.565 74.104 1.00 49.88 352 ASN A N 1
ATOM 2792 C CA . ASN A 1 352 ? -12.482 -36.939 74.619 1.00 49.88 352 ASN A CA 1
ATOM 2793 C C . ASN A 1 352 ? -11.030 -37.390 74.767 1.00 49.88 352 ASN A C 1
ATOM 2795 O O . ASN A 1 352 ? -10.745 -38.147 75.722 1.00 49.88 352 ASN A O 1
#

pLDDT: mean 79.0, std 15.11, range [38.5, 97.62]

Radius of gyration: 84.74 Å; chains: 1; bounding box: 131×62×213 Å

Secondary structure (DSSP, 8-state):
-HHHHHHHHHHHHHHHHHHHHHHHHHHHTT--TT----SS--HHHHS-IIIIIIIIIIHHHHHHHHHHHHHHHHHHHHHHHHHHHHHHHHHHHHHHHHHHHHHHHHHHHHHHHHHHHHHHHHHHHHHHHHHHHHHHHHHHHHHHHHHHHHHHHHHHHHHHHHHHHHHHHHHHHHHHHHHHHHHHHHHHHHHHHHHHHHHTTSHHHHHHHH-TT-HHHHHHHHHHHHHHHTSHHHHHHHHHTTHHHHHHHHHHH-TT-HHHHHHHHHHHHHHHTS-SSPPPB-HHHHHHHHHHHHHH---SSHHHHHHHHHHHHHHHHHHHH-GGGBSS-HHHHHHHHHHHHHHHHHHHHH--

Organism: NCBI:txid2107226

Foldseek 3Di:
DVVVVVVVVVVVVVVVVVVVVVVVLQVVVDNPPPDDDDDPQPSVNVDDCPPRVCVSPVVVVVVVVVVVVVVVVVVVVVVVVVVVVVVVVVVVVVVVVVVVVVVVVVVVVVVVVVVVVVVVVVVVVVVVVVVVVVVVVVVVVVVVVVVVVVVVVVVVVVVVVVVVVVVVVVVVVVVVVVVVVVVVVVVVVVVVVVLQVLLCVVVLLVQLPVCLPDPVSLLVSLVVVLVQLVDPVSVLVVQSSVVLVSLLVSLVSCLAALSNLLSSLSSLLSSLVDDPPHAAHQLLSSLVSLLSSLQRHDDPDLVSSVSSLVSSLSNLVSCLVRVVSHPDDNVVSVVSSVVSNVSSVVSNVVSD

Sequence (352 aa):
MWSRMAKHCFIWRLRATTLYVYFSCLITYGADVTVADKKGVRPMDLMTWTSVVHPTMMVPLQDKILHLQQRNELQRERTSALNETTASIKCNEQNLLAQAKEIQEDVAAARAFRAEVNEQIRRSQVVNHELATSTEAEEKKLQWIQREVARLHTQNGTADVEVAHLIEETERVAAASAVLREKYQLQQQGRHSVAAQRAVRCEMIGMLRQFPSNEALQTRALRALHVVCKKPTTRRQLLIYRLQDALVEVLQQLPRRASVYLGVCQIITELSDNSDAMQKWHTKALVEVLLAACTSVETESPTILDEVYRAALSVCTCLRTTPQLNDVGITELHELLDAAVHQLHEASRSAN

InterPro domains:
  IPR016024 Armadillo-type fold [SSF48371] (207-318)